Protein AF-A0A8X6RIF6-F1 (afdb_monomer)

Foldseek 3Di:
DVVVVVVVCVVVPDPDDVVNVVVVVVVVPFQWWWKWWWAALAAIDIDTAADPVRGHDDDALVSVLCCVVVPVLVVCVVVVQLQFAEEEAADPSCQPPVNQVSCCVRNPQSYDYCVGNNDDDHPCLCLFLCNVPVVVQLVVFLCPVPDQDPVSSVVSSVVSRVPDHSVNRNVSLVVSVVVDPDPDSGHGYIYIDMDTDDPDDDDDDD

Radius of gyration: 19.97 Å; Cα contacts (8 Å, |Δi|>4): 265; chains: 1; bounding box: 40×52×61 Å

Mean predicted aligned error: 11.21 Å

InterPro domains:
  IPR036397 Ribonuclease H superfamily [G3DSA:3.30.420.10] (13-183)

Structure (mmCIF, N/CA/C/O backbone):
data_AF-A0A8X6RIF6-F1
#
_entry.id   AF-A0A8X6RIF6-F1
#
loop_
_atom_site.group_PDB
_atom_site.id
_atom_site.type_symbol
_atom_site.label_atom_id
_atom_site.label_alt_id
_atom_site.label_comp_id
_atom_site.label_asym_id
_atom_site.label_entity_id
_atom_site.label_seq_id
_atom_site.pdbx_PDB_ins_code
_atom_site.Cartn_x
_atom_site.Cartn_y
_atom_site.Cartn_z
_atom_site.occupancy
_atom_site.B_iso_or_equiv
_atom_site.auth_seq_id
_atom_site.auth_comp_id
_atom_site.auth_asym_id
_atom_site.auth_atom_id
_atom_site.pdbx_PDB_model_num
ATOM 1 N N . MET A 1 1 ? -8.003 26.316 15.347 1.00 51.31 1 MET A N 1
ATOM 2 C CA . MET A 1 1 ? -9.235 26.471 16.153 1.00 51.31 1 MET A CA 1
ATOM 3 C C . MET A 1 1 ? -9.006 26.022 17.596 1.00 51.31 1 MET A C 1
ATOM 5 O O . MET A 1 1 ? -9.325 26.801 18.472 1.00 51.31 1 MET A O 1
ATOM 9 N N . ILE A 1 2 ? -8.377 24.866 17.863 1.00 46.41 2 ILE A N 1
ATOM 10 C CA . ILE A 1 2 ? -8.028 24.421 19.234 1.00 46.41 2 ILE A CA 1
ATOM 11 C C . ILE A 1 2 ? -6.851 25.212 19.835 1.00 46.41 2 ILE A C 1
ATOM 13 O O . ILE A 1 2 ? -6.967 25.669 20.964 1.00 46.41 2 ILE A O 1
ATOM 17 N N . GLU A 1 3 ? -5.789 25.504 19.070 1.00 50.09 3 GLU A N 1
ATOM 18 C CA . GLU A 1 3 ? -4.695 26.377 19.557 1.00 50.09 3 GLU A CA 1
ATOM 19 C C . GLU A 1 3 ? -5.198 27.762 20.000 1.00 50.09 3 GLU A C 1
ATOM 21 O O . GLU A 1 3 ? -4.767 28.290 21.017 1.00 50.09 3 GLU A O 1
ATOM 26 N N . GLN A 1 4 ? -6.205 28.303 19.305 1.00 57.69 4 GLN A N 1
ATOM 27 C CA . GLN A 1 4 ? -6.847 29.570 19.671 1.00 57.69 4 GLN A CA 1
ATOM 28 C C . GLN A 1 4 ? -7.670 29.470 20.964 1.00 57.69 4 GLN A C 1
ATOM 30 O O . GLN A 1 4 ? -7.781 30.459 21.676 1.00 57.69 4 GLN A O 1
ATOM 35 N N . VAL A 1 5 ? -8.239 28.301 21.283 1.00 58.91 5 VAL A N 1
ATOM 36 C CA . VAL A 1 5 ? -8.974 28.060 22.538 1.00 58.91 5 VAL A CA 1
ATOM 37 C C . VAL A 1 5 ? -8.003 27.894 23.708 1.00 58.91 5 VAL A C 1
ATOM 39 O O . VAL A 1 5 ? -8.263 28.433 24.778 1.00 58.91 5 VAL A O 1
ATOM 42 N N . VAL A 1 6 ? -6.863 27.229 23.495 1.00 58.31 6 VAL A N 1
ATOM 43 C CA . VAL A 1 6 ? -5.795 27.084 24.501 1.00 58.31 6 VAL A CA 1
ATOM 44 C C . VAL A 1 6 ? -5.146 28.436 24.812 1.00 58.31 6 VAL A C 1
ATOM 46 O O . VAL A 1 6 ? -4.949 28.772 25.980 1.00 58.31 6 VAL A O 1
ATOM 49 N N . ASP A 1 7 ? -4.873 29.251 23.792 1.00 62.44 7 ASP A N 1
ATOM 50 C CA . ASP A 1 7 ? -4.348 30.605 23.986 1.00 62.44 7 ASP A CA 1
ATOM 51 C C . ASP A 1 7 ? -5.367 31.528 24.666 1.00 62.44 7 ASP A C 1
ATOM 53 O O . ASP A 1 7 ? -4.993 32.322 25.531 1.00 62.44 7 ASP A O 1
ATOM 57 N N . LEU A 1 8 ? -6.661 31.385 24.353 1.00 60.72 8 LEU A N 1
ATOM 58 C CA . LEU A 1 8 ? -7.725 32.125 25.031 1.00 60.72 8 LEU A CA 1
ATOM 59 C C . LEU A 1 8 ? -7.873 31.688 26.497 1.00 60.72 8 LEU A C 1
ATOM 61 O O . LEU A 1 8 ? -7.997 32.551 27.359 1.00 60.72 8 LEU A O 1
ATOM 65 N N . ALA A 1 9 ? -7.797 30.384 26.794 1.00 58.47 9 ALA A N 1
ATOM 66 C CA . ALA A 1 9 ? -7.851 29.827 28.150 1.00 58.47 9 ALA A CA 1
ATOM 67 C C . ALA A 1 9 ? -6.685 30.320 29.028 1.00 58.47 9 ALA A C 1
ATOM 69 O O . ALA A 1 9 ? -6.896 30.711 30.177 1.00 58.47 9 ALA A O 1
ATOM 70 N N . ARG A 1 10 ? -5.473 30.408 28.455 1.00 60.72 10 ARG A N 1
ATOM 71 C CA . ARG A 1 10 ? -4.303 31.026 29.105 1.00 60.72 10 ARG A CA 1
ATOM 72 C C . ARG A 1 10 ? -4.481 32.530 29.330 1.00 60.72 10 ARG A C 1
ATOM 74 O O . ARG A 1 10 ? -4.018 33.044 30.342 1.00 60.72 10 ARG A O 1
ATOM 81 N N . GLN A 1 11 ? -5.156 33.237 28.419 1.00 61.44 11 GLN A N 1
ATOM 82 C CA . GLN A 1 11 ? -5.432 34.676 28.550 1.00 61.44 11 GLN A CA 1
ATOM 83 C C . GLN A 1 11 ? -6.500 35.009 29.605 1.00 61.44 11 GLN A C 1
ATOM 85 O O . GLN A 1 11 ? -6.482 36.116 30.141 1.00 61.44 11 GLN A O 1
ATOM 90 N N . ILE A 1 12 ? -7.407 34.079 29.924 1.00 61.72 12 ILE A N 1
ATOM 91 C CA . ILE A 1 12 ? -8.505 34.281 30.893 1.00 61.72 12 ILE A CA 1
ATOM 92 C C . ILE A 1 12 ? -8.254 33.660 32.279 1.00 61.72 12 ILE A C 1
ATOM 94 O O . ILE A 1 12 ? -9.146 33.708 33.122 1.00 61.72 12 ILE A O 1
ATOM 98 N N . ASN A 1 13 ? -7.048 33.135 32.541 1.00 53.50 13 ASN A N 1
ATOM 99 C CA . ASN A 1 13 ? -6.606 32.580 33.833 1.00 53.50 13 ASN A CA 1
ATOM 100 C C . ASN A 1 13 ? -7.598 31.579 34.460 1.00 53.50 13 ASN A C 1
ATOM 102 O O . ASN A 1 13 ? -7.769 31.538 35.679 1.00 53.50 13 ASN A O 1
ATOM 106 N N . LEU A 1 14 ? -8.275 30.797 33.616 1.00 55.75 14 LEU A N 1
ATOM 107 C CA . LEU A 1 14 ? -9.021 29.631 34.067 1.00 55.75 14 LEU A CA 1
ATOM 108 C C . LEU A 1 14 ? -8.000 28.532 34.365 1.00 55.75 14 LEU A C 1
ATOM 110 O O . LEU A 1 14 ? -7.210 28.177 33.489 1.00 55.75 14 LEU A O 1
ATOM 114 N N . GLU A 1 15 ? -8.008 28.009 35.590 1.00 53.91 15 GLU A N 1
ATOM 115 C CA . GLU A 1 15 ? -7.344 26.745 35.918 1.00 53.91 15 GLU A CA 1
ATOM 116 C C . GLU A 1 15 ? -8.092 25.632 35.178 1.00 53.91 15 GLU A C 1
ATOM 118 O O . GLU A 1 15 ? -9.035 25.041 35.696 1.00 53.91 15 GLU A O 1
ATOM 123 N N . VAL A 1 16 ? -7.742 25.418 33.911 1.00 55.41 16 VAL A N 1
ATOM 124 C CA . VAL A 1 16 ? -8.102 24.186 33.214 1.00 55.41 16 VAL A CA 1
ATOM 125 C C . VAL A 1 16 ? -7.099 23.148 33.690 1.00 55.41 16 VAL A C 1
ATOM 127 O O . VAL A 1 16 ? -5.892 23.395 33.603 1.00 55.41 16 VAL A O 1
ATOM 130 N N . ASP A 1 17 ? -7.592 22.045 34.248 1.00 59.78 17 ASP A N 1
ATOM 131 C CA . ASP A 1 17 ? -6.734 20.971 34.733 1.00 59.78 17 ASP A CA 1
ATOM 132 C C . ASP A 1 17 ? -5.802 20.518 33.598 1.00 59.78 17 ASP A C 1
ATOM 134 O O . ASP A 1 17 ? -6.208 20.436 32.435 1.00 59.78 17 ASP A O 1
ATOM 138 N N . ASN A 1 18 ? -4.529 20.274 33.912 1.00 56.66 18 ASN A N 1
ATOM 139 C CA . ASN A 1 18 ? -3.577 19.800 32.909 1.00 56.66 18 ASN A CA 1
ATOM 140 C C . ASN A 1 18 ? -4.014 18.444 32.348 1.00 56.66 18 ASN A C 1
ATOM 142 O O . ASN A 1 18 ? -3.748 18.185 31.178 1.00 56.66 18 ASN A O 1
ATOM 146 N N . ASP A 1 19 ? -4.719 17.635 33.143 1.00 55.25 19 ASP A N 1
ATOM 147 C CA . ASP A 1 19 ? -5.292 16.367 32.693 1.00 55.25 19 ASP A CA 1
ATOM 148 C C . ASP A 1 19 ? -6.448 16.592 31.699 1.00 55.25 19 ASP A C 1
ATOM 150 O O . ASP A 1 19 ? -6.476 15.943 30.657 1.00 55.25 19 ASP A O 1
ATOM 154 N N . ASP A 1 20 ? -7.319 17.586 31.922 1.00 55.81 20 ASP A N 1
ATOM 155 C CA . ASP A 1 20 ? -8.387 17.968 30.978 1.00 55.81 20 ASP A CA 1
ATOM 156 C C . ASP A 1 20 ? -7.813 18.572 29.681 1.00 55.81 20 ASP A C 1
ATOM 158 O O . ASP A 1 20 ? -8.322 18.348 28.580 1.00 55.81 20 ASP A O 1
ATOM 162 N N . LEU A 1 21 ? -6.730 19.353 29.785 1.00 54.47 21 LEU A N 1
ATOM 163 C CA . LEU A 1 21 ? -6.007 19.883 28.626 1.00 54.47 21 LEU A CA 1
ATOM 164 C C . LEU A 1 21 ? -5.302 18.772 27.847 1.00 54.47 21 LEU A C 1
ATOM 166 O O . LEU A 1 21 ? -5.284 18.824 26.617 1.00 54.47 21 LEU A O 1
ATOM 170 N N . GLN A 1 22 ? -4.737 17.785 28.541 1.00 52.66 22 GLN A N 1
ATOM 171 C CA . GLN A 1 22 ? -4.118 16.614 27.935 1.00 52.66 22 GLN A CA 1
ATOM 172 C C . GLN A 1 22 ? -5.178 15.749 27.244 1.00 52.66 22 GLN A C 1
ATOM 174 O O . GLN A 1 22 ? -4.982 15.382 26.093 1.00 52.66 22 GLN A O 1
ATOM 179 N N . GLU A 1 23 ? -6.341 15.537 27.862 1.00 50.41 23 GLU A N 1
ATOM 180 C CA . GLU A 1 23 ? -7.475 14.823 27.267 1.00 50.41 23 GLU A CA 1
ATOM 181 C C . GLU A 1 23 ? -8.039 15.570 26.042 1.00 50.41 23 GLU A C 1
ATOM 183 O O . GLU A 1 23 ? -8.337 14.960 25.014 1.00 50.41 23 GLU A O 1
ATOM 188 N N . LEU A 1 24 ? -8.101 16.907 26.076 1.00 49.00 24 LEU A N 1
ATOM 189 C CA . LEU A 1 24 ? -8.483 17.734 24.925 1.00 49.00 24 LEU A CA 1
ATOM 190 C C . LEU A 1 24 ? -7.435 17.712 23.799 1.00 49.00 24 LEU A C 1
ATOM 192 O O . LEU A 1 24 ? -7.812 17.670 22.625 1.00 49.00 24 LEU A O 1
ATOM 196 N N . LEU A 1 25 ? -6.140 17.721 24.122 1.00 46.62 25 LEU A N 1
ATOM 197 C CA . LEU A 1 25 ? -5.045 17.610 23.151 1.00 46.62 25 LEU A CA 1
ATOM 198 C C . LEU A 1 25 ? -4.981 16.208 22.529 1.00 46.62 25 LEU A C 1
ATOM 200 O O . LEU A 1 25 ? -4.855 16.105 21.304 1.00 46.62 25 LEU A O 1
ATOM 204 N N . ASP A 1 26 ? -5.173 15.163 23.331 1.00 46.28 26 ASP A N 1
ATOM 205 C CA . ASP A 1 26 ? -5.231 13.765 22.901 1.00 46.28 26 ASP A CA 1
ATOM 206 C C . ASP A 1 26 ? -6.499 13.501 22.073 1.00 46.28 26 ASP A C 1
ATOM 208 O O . ASP A 1 26 ? -6.422 12.852 21.029 1.00 46.28 26 ASP A O 1
ATOM 212 N N . SER A 1 27 ? -7.634 14.127 22.415 1.00 44.75 27 SER A N 1
ATOM 213 C CA . SER A 1 27 ? -8.851 14.131 21.582 1.00 44.75 27 SER A CA 1
ATOM 214 C C . SER A 1 27 ? -8.693 14.909 20.266 1.00 44.75 27 SER A C 1
ATOM 216 O O . SER A 1 27 ? -9.460 14.700 19.320 1.00 44.75 27 SER A O 1
ATOM 218 N N . SER A 1 28 ? -7.696 15.803 20.182 1.00 47.19 28 SER A N 1
ATOM 219 C CA . SER A 1 28 ? -7.340 16.530 18.956 1.00 47.19 28 SER A CA 1
ATOM 220 C C . SER A 1 28 ? -6.374 15.753 18.060 1.00 47.19 28 SER A C 1
ATOM 222 O O . SER A 1 28 ? -6.255 16.072 16.870 1.00 47.19 28 SER A O 1
ATOM 224 N N . SER A 1 29 ? -5.732 14.702 18.587 1.00 52.59 29 SER A N 1
ATOM 225 C CA . SER A 1 29 ? -5.070 13.712 17.751 1.00 52.59 29 SER A CA 1
ATOM 226 C C . SER A 1 29 ? -6.168 12.927 17.028 1.00 52.59 29 SER A C 1
ATOM 228 O O . SER A 1 29 ? -6.819 12.036 17.565 1.00 52.59 29 SER A O 1
ATOM 230 N N . GLN A 1 30 ? -6.482 13.334 15.798 1.00 57.41 30 GLN A N 1
ATOM 231 C CA . GLN A 1 30 ? -7.382 12.549 14.962 1.00 57.41 30 GLN A CA 1
ATOM 232 C C . GLN A 1 30 ? -6.776 11.155 14.822 1.00 57.41 30 GLN A C 1
ATOM 234 O O . GLN A 1 30 ? -5.752 11.005 14.156 1.00 57.41 30 GLN A O 1
ATOM 239 N N . GLU A 1 31 ? -7.388 10.144 15.438 1.00 66.12 31 GLU A N 1
ATOM 240 C CA . GLU A 1 31 ? -6.943 8.769 15.253 1.00 66.12 31 GLU A CA 1
ATOM 241 C C . GLU A 1 31 ? -7.020 8.439 13.751 1.00 66.12 31 GLU A C 1
ATOM 243 O O . GLU A 1 31 ? -8.078 8.535 13.113 1.00 66.12 31 GLU A O 1
ATOM 248 N N . LYS A 1 32 ? -5.871 8.108 13.155 1.00 73.94 32 LYS A N 1
ATOM 249 C CA . LYS A 1 32 ? -5.748 7.809 11.724 1.00 73.94 32 LYS A CA 1
ATOM 250 C C . LYS A 1 32 ? -5.585 6.304 11.555 1.00 73.94 32 LYS A C 1
ATOM 252 O O . LYS A 1 32 ? -4.729 5.706 12.201 1.00 73.94 32 LYS A O 1
ATOM 257 N N . LEU A 1 33 ? -6.359 5.705 10.655 1.00 82.75 33 LEU A N 1
ATOM 258 C CA . LEU A 1 33 ? -6.162 4.326 10.226 1.00 82.75 33 LEU A CA 1
ATOM 259 C C . LEU A 1 33 ? -5.526 4.337 8.841 1.00 82.75 33 LEU A C 1
ATOM 261 O O . LEU A 1 33 ? -6.047 4.934 7.899 1.00 82.75 33 LEU A O 1
ATOM 265 N N . THR A 1 34 ? -4.385 3.671 8.698 1.00 84.44 34 THR A N 1
ATOM 266 C CA . THR A 1 34 ? -3.696 3.630 7.409 1.00 84.44 34 THR A CA 1
ATOM 267 C C . THR A 1 34 ? -3.715 2.230 6.835 1.00 84.44 34 THR A C 1
ATOM 269 O O . THR A 1 34 ? -3.203 1.293 7.448 1.00 84.44 34 THR A O 1
ATOM 272 N N . VAL A 1 35 ? -4.284 2.117 5.634 1.00 86.19 35 VAL A N 1
ATOM 273 C CA . VAL A 1 35 ? -4.312 0.885 4.853 1.00 86.19 35 VAL A CA 1
ATOM 274 C C . VAL A 1 35 ? -3.484 1.063 3.585 1.00 86.19 35 VAL A C 1
ATOM 276 O O . VAL A 1 35 ? -3.468 2.110 2.935 1.00 86.19 35 VAL A O 1
ATOM 279 N N . TRP A 1 36 ? -2.768 0.017 3.225 1.00 88.50 36 TRP A N 1
ATOM 280 C CA . TRP A 1 36 ? -2.068 -0.087 1.960 1.00 88.50 36 TRP A CA 1
ATOM 281 C C . TRP A 1 36 ? -2.653 -1.246 1.179 1.00 88.50 36 TRP A C 1
ATOM 283 O O . TRP A 1 36 ? -2.946 -2.287 1.763 1.00 88.50 36 TRP A O 1
ATOM 293 N N . CYS A 1 37 ? -2.834 -1.053 -0.125 1.00 88.06 37 CYS A N 1
ATOM 294 C CA . CYS A 1 37 ? -3.342 -2.089 -1.008 1.00 88.06 37 CYS A CA 1
ATOM 295 C C . CYS A 1 37 ? -2.484 -2.197 -2.270 1.00 88.06 37 CYS A C 1
ATOM 297 O O . CYS A 1 37 ? -2.113 -1.184 -2.868 1.00 88.06 37 CYS A O 1
ATOM 299 N N . ALA A 1 38 ? -2.265 -3.434 -2.704 1.00 87.50 38 ALA A N 1
ATOM 300 C CA . ALA A 1 38 ? -1.850 -3.791 -4.051 1.00 87.50 38 ALA A CA 1
ATOM 301 C C . ALA A 1 38 ? -3.028 -4.443 -4.768 1.00 87.50 38 ALA A C 1
ATOM 303 O O . ALA A 1 38 ? -3.724 -5.271 -4.184 1.00 87.50 38 ALA A O 1
ATOM 304 N N . LEU A 1 39 ? -3.252 -4.084 -6.026 1.00 86.81 39 LEU A N 1
ATOM 305 C CA . LEU A 1 39 ? -4.358 -4.602 -6.821 1.00 86.81 39 LEU A CA 1
ATOM 306 C C . LEU A 1 39 ? -3.842 -5.082 -8.174 1.00 86.81 39 LEU A C 1
ATOM 308 O O . LEU A 1 39 ? -3.100 -4.373 -8.854 1.00 86.81 39 LEU A O 1
ATOM 312 N N . TRP A 1 40 ? -4.289 -6.268 -8.575 1.00 85.56 40 TRP A N 1
ATOM 313 C CA . TRP A 1 40 ? -4.118 -6.801 -9.925 1.00 85.56 40 TRP A CA 1
ATOM 314 C C . TRP A 1 40 ? -5.447 -7.385 -10.419 1.00 85.56 40 TRP A C 1
ATOM 316 O O . TRP A 1 40 ? -6.443 -7.410 -9.696 1.00 85.56 40 TRP A O 1
ATOM 326 N N . ALA A 1 41 ? -5.487 -7.872 -11.660 1.00 81.94 41 ALA A N 1
ATOM 327 C CA . ALA A 1 41 ? -6.715 -8.407 -12.252 1.00 81.94 41 ALA A CA 1
ATOM 328 C C . ALA A 1 41 ? -7.328 -9.587 -11.464 1.00 81.94 41 ALA A C 1
ATOM 330 O O . ALA A 1 41 ? -8.537 -9.796 -11.526 1.00 81.94 41 ALA A O 1
ATOM 331 N N . GLY A 1 42 ? -6.511 -10.341 -10.722 1.00 84.06 42 GLY A N 1
ATOM 332 C CA . GLY A 1 42 ? -6.943 -11.524 -9.977 1.00 84.06 42 GLY A CA 1
ATOM 333 C C . GLY A 1 42 ? -7.284 -11.281 -8.507 1.00 84.06 42 GLY A C 1
ATOM 334 O O . GLY A 1 42 ? -7.847 -12.179 -7.886 1.00 84.06 42 GLY A O 1
ATOM 335 N N . GLY A 1 43 ? -6.980 -10.109 -7.937 1.00 88.56 43 GLY A N 1
ATOM 336 C CA . GLY A 1 43 ? -7.194 -9.888 -6.508 1.00 88.56 43 GLY A CA 1
ATOM 337 C C . GLY A 1 43 ? -6.628 -8.587 -5.943 1.00 88.56 43 GLY A C 1
ATOM 338 O O . GLY A 1 43 ? -6.134 -7.715 -6.662 1.00 88.56 43 GLY A O 1
ATOM 339 N N . ILE A 1 44 ? -6.744 -8.467 -4.619 1.00 90.06 44 ILE A N 1
ATOM 340 C CA . ILE A 1 44 ? -6.230 -7.354 -3.819 1.00 90.06 44 ILE A CA 1
ATOM 341 C C . ILE A 1 44 ? -5.451 -7.940 -2.637 1.00 90.06 44 ILE A C 1
ATOM 343 O O . ILE A 1 44 ? -5.986 -8.763 -1.901 1.00 90.06 44 ILE A O 1
ATOM 347 N N . ILE A 1 45 ? -4.221 -7.473 -2.429 1.00 89.19 45 ILE A N 1
ATOM 348 C CA . ILE A 1 45 ? -3.435 -7.698 -1.207 1.00 89.19 45 ILE A CA 1
ATOM 349 C C . ILE A 1 45 ? -3.537 -6.425 -0.363 1.00 89.19 45 ILE A C 1
ATOM 351 O O . ILE A 1 45 ? -3.321 -5.332 -0.886 1.00 89.19 45 ILE A O 1
ATOM 355 N N . GLY A 1 46 ? -3.858 -6.543 0.927 1.00 89.44 46 GLY A N 1
ATOM 356 C CA . GLY A 1 46 ? -4.072 -5.397 1.819 1.00 89.44 46 GLY A CA 1
ATOM 357 C C . GLY A 1 46 ? -3.320 -5.504 3.147 1.00 89.44 46 GLY A C 1
ATOM 358 O O . GLY A 1 46 ? -3.280 -6.574 3.748 1.00 89.44 46 GLY A O 1
ATOM 359 N N . HIS A 1 47 ? -2.767 -4.389 3.630 1.00 89.12 47 HIS A N 1
ATOM 360 C CA . HIS A 1 47 ? -2.033 -4.294 4.895 1.00 89.12 47 HIS A CA 1
ATOM 361 C C . HIS A 1 47 ? -2.495 -3.097 5.731 1.00 89.12 47 HIS A C 1
ATOM 363 O O . HIS A 1 47 ? -2.616 -1.989 5.210 1.00 89.12 47 HIS A O 1
ATOM 369 N N . PHE A 1 48 ? -2.682 -3.298 7.037 1.00 89.06 48 PHE A N 1
ATOM 370 C CA . PHE A 1 48 ? -2.950 -2.225 7.998 1.00 89.06 48 PHE A CA 1
ATOM 371 C C . PHE A 1 48 ? -1.700 -1.961 8.827 1.00 89.06 48 PHE A C 1
ATOM 373 O O . PHE A 1 48 ? -1.121 -2.888 9.390 1.00 89.06 48 PHE A O 1
ATOM 380 N N . PHE A 1 49 ? -1.295 -0.698 8.924 1.00 86.62 49 PHE A N 1
ATOM 381 C CA . PHE A 1 49 ? -0.107 -0.334 9.688 1.00 86.62 49 PHE A CA 1
ATOM 382 C C . PHE A 1 49 ? -0.432 -0.252 11.174 1.00 86.62 49 PHE A C 1
ATOM 384 O O . PHE A 1 49 ? -1.014 0.731 11.639 1.00 86.62 49 PHE A O 1
ATOM 391 N N . LYS A 1 50 ? -0.002 -1.278 11.912 1.00 89.38 50 LYS A N 1
ATOM 392 C CA . LYS A 1 50 ? -0.166 -1.394 13.362 1.00 89.38 50 LYS A CA 1
ATOM 393 C C . LYS A 1 50 ? 1.171 -1.651 14.063 1.00 89.38 50 LYS A C 1
ATOM 395 O O . LYS A 1 50 ? 2.122 -2.119 13.436 1.00 89.38 50 LYS A O 1
ATOM 400 N N . ASN A 1 51 ? 1.269 -1.290 15.339 1.00 87.50 51 ASN A N 1
ATOM 401 C CA . ASN A 1 51 ? 2.357 -1.731 16.215 1.00 87.50 51 ASN A CA 1
ATOM 402 C C . ASN A 1 51 ? 2.055 -3.126 16.804 1.00 87.50 51 ASN A C 1
ATOM 404 O O . ASN A 1 51 ? 0.998 -3.700 16.541 1.00 87.50 51 ASN A O 1
ATOM 408 N N . ASP A 1 52 ? 2.966 -3.645 17.628 1.00 86.19 52 ASP A N 1
ATOM 409 C CA . ASP A 1 52 ? 2.842 -4.975 18.248 1.00 86.19 52 ASP A CA 1
ATOM 410 C C . ASP A 1 52 ? 1.654 -5.092 19.224 1.00 86.19 52 ASP A C 1
ATOM 412 O O . ASP A 1 52 ? 1.191 -6.191 19.516 1.00 86.19 52 ASP A O 1
ATOM 416 N N . GLU A 1 53 ? 1.129 -3.962 19.698 1.00 87.56 53 GLU A N 1
ATOM 417 C CA . GLU A 1 53 ? -0.050 -3.879 20.569 1.00 87.56 53 GLU A CA 1
ATOM 418 C C . GLU A 1 53 ? -1.361 -3.743 19.773 1.00 87.56 53 GLU A C 1
ATOM 420 O O . GLU A 1 53 ? -2.440 -3.708 20.355 1.00 87.56 53 GLU A O 1
ATOM 425 N N . GLY A 1 54 ? -1.290 -3.657 18.439 1.00 85.62 54 GLY A N 1
ATOM 426 C CA . GLY A 1 54 ? -2.449 -3.477 17.563 1.00 85.62 54 GLY A CA 1
ATOM 427 C C . GLY A 1 54 ? -2.882 -2.020 17.348 1.00 85.62 54 GLY A C 1
ATOM 428 O O . GLY A 1 54 ? -3.867 -1.781 16.647 1.00 85.62 54 GLY A O 1
ATOM 429 N N . HIS A 1 55 ? -2.149 -1.041 17.880 1.00 84.31 55 HIS A N 1
ATOM 430 C CA . HIS A 1 55 ? -2.426 0.383 17.692 1.00 84.31 55 HIS A CA 1
ATOM 431 C C . HIS A 1 55 ? -1.993 0.868 16.304 1.00 84.31 55 HIS A C 1
ATOM 433 O O . HIS A 1 55 ? -0.925 0.499 15.811 1.00 84.31 55 HIS A O 1
ATOM 439 N N . ASN A 1 56 ? -2.799 1.734 15.682 1.00 85.06 56 ASN A N 1
ATOM 440 C CA . ASN A 1 56 ? -2.483 2.331 14.383 1.00 85.06 56 ASN A CA 1
ATOM 441 C C . ASN A 1 56 ? -1.230 3.210 14.456 1.00 85.06 56 ASN A C 1
ATOM 443 O O . ASN A 1 56 ? -1.028 3.948 15.419 1.00 85.06 56 ASN A O 1
ATOM 447 N N . VAL A 1 57 ? -0.401 3.164 13.411 1.00 84.75 57 VAL A N 1
ATOM 448 C CA . VAL A 1 57 ? 0.853 3.926 13.357 1.00 84.75 57 VAL A CA 1
ATOM 449 C C . VAL A 1 57 ? 0.993 4.738 12.077 1.00 84.75 57 VAL A C 1
ATOM 451 O O . VAL A 1 57 ? 0.536 4.350 11.001 1.00 84.75 57 VAL A O 1
ATOM 454 N N . THR A 1 58 ? 1.703 5.859 12.185 1.00 81.75 58 THR A N 1
ATOM 455 C CA . THR A 1 58 ? 2.116 6.658 11.029 1.00 81.75 58 THR A CA 1
ATOM 456 C C . THR A 1 58 ? 3.149 5.904 10.199 1.00 81.75 58 THR A C 1
ATOM 458 O O . THR A 1 58 ? 4.114 5.347 10.731 1.00 81.75 58 THR A O 1
ATOM 461 N N . ILE A 1 59 ? 2.977 5.928 8.878 1.00 83.50 59 ILE A N 1
ATOM 462 C CA . ILE A 1 59 ? 3.928 5.340 7.937 1.00 83.50 59 ILE A CA 1
ATOM 463 C C . ILE A 1 59 ? 5.140 6.255 7.794 1.00 83.50 59 ILE A C 1
ATOM 465 O O . ILE A 1 59 ? 5.020 7.449 7.534 1.00 83.50 59 ILE A O 1
ATOM 469 N N . ASN A 1 60 ? 6.322 5.663 7.900 1.00 87.56 60 ASN A N 1
ATOM 470 C CA . ASN A 1 60 ? 7.575 6.269 7.480 1.00 87.56 60 ASN A CA 1
ATOM 471 C C . ASN A 1 60 ? 8.289 5.323 6.500 1.00 87.56 60 ASN A C 1
ATOM 473 O O . ASN A 1 60 ? 7.802 4.227 6.211 1.00 87.56 60 ASN A O 1
ATOM 477 N N . GLY A 1 61 ? 9.448 5.739 5.987 1.00 89.12 61 GLY A N 1
ATOM 478 C CA . GLY A 1 61 ? 10.216 4.918 5.049 1.00 89.12 61 GLY A CA 1
ATOM 479 C C . GLY A 1 61 ? 10.574 3.535 5.605 1.00 89.12 61 GLY A C 1
ATOM 480 O O . GLY A 1 61 ? 10.506 2.558 4.869 1.00 89.12 61 GLY A O 1
ATOM 481 N N . ASP A 1 62 ? 10.922 3.432 6.888 1.00 93.56 62 ASP A N 1
ATOM 482 C CA . ASP A 1 62 ? 11.346 2.168 7.502 1.00 93.56 62 ASP A CA 1
ATOM 483 C C . ASP A 1 62 ? 10.180 1.188 7.635 1.00 93.56 62 ASP A C 1
ATOM 485 O O . ASP A 1 62 ? 10.297 0.034 7.230 1.00 93.56 62 ASP A O 1
ATOM 489 N N . ARG A 1 63 ? 9.025 1.661 8.119 1.00 92.38 63 ARG A N 1
ATOM 490 C CA . ARG A 1 63 ? 7.794 0.863 8.209 1.00 92.38 63 ARG A CA 1
ATOM 491 C C . ARG A 1 63 ? 7.293 0.447 6.831 1.00 92.38 63 ARG A C 1
ATOM 493 O O . ARG A 1 63 ? 6.859 -0.689 6.671 1.00 92.38 63 ARG A O 1
ATOM 500 N N . TYR A 1 64 ? 7.382 1.334 5.839 1.00 91.62 64 TYR A N 1
ATOM 501 C CA . TYR A 1 64 ? 7.022 1.000 4.463 1.00 91.62 64 TYR A CA 1
ATOM 502 C C . TYR A 1 64 ? 7.908 -0.121 3.915 1.00 91.62 64 TYR A C 1
ATOM 504 O O . TYR A 1 64 ? 7.395 -1.131 3.443 1.00 91.62 64 TYR A O 1
ATOM 512 N N . ARG A 1 65 ? 9.236 0.002 4.045 1.00 94.31 65 ARG A N 1
ATOM 513 C CA . ARG A 1 65 ? 10.169 -1.044 3.601 1.00 94.31 65 ARG A CA 1
ATOM 514 C C . ARG A 1 65 ? 9.979 -2.354 4.366 1.00 94.31 65 ARG A C 1
ATOM 516 O O . ARG A 1 65 ? 9.999 -3.407 3.744 1.00 94.31 65 ARG A O 1
ATOM 523 N N . ALA A 1 66 ? 9.723 -2.301 5.674 1.00 95.31 66 ALA A N 1
ATOM 524 C CA . ALA A 1 66 ? 9.406 -3.489 6.464 1.00 95.31 66 ALA A CA 1
ATOM 525 C C . ALA A 1 66 ? 8.128 -4.186 5.969 1.00 95.31 66 ALA A C 1
ATOM 527 O O . ALA A 1 66 ? 8.120 -5.405 5.835 1.00 95.31 66 ALA A O 1
ATOM 528 N N . MET A 1 67 ? 7.075 -3.429 5.645 1.00 93.94 67 MET A N 1
ATOM 529 C CA . MET A 1 67 ? 5.854 -3.976 5.044 1.00 93.94 67 MET A CA 1
ATOM 530 C C . MET A 1 67 ? 6.137 -4.604 3.670 1.00 93.94 67 MET A C 1
ATOM 532 O O . MET A 1 67 ? 5.699 -5.724 3.414 1.00 93.94 67 MET A O 1
ATOM 536 N N . ILE A 1 68 ? 6.929 -3.947 2.814 1.00 92.81 68 ILE A N 1
ATOM 537 C CA . ILE A 1 68 ? 7.316 -4.508 1.511 1.00 92.81 68 ILE A CA 1
ATOM 538 C C . ILE A 1 68 ? 8.040 -5.851 1.686 1.00 92.81 68 ILE A C 1
ATOM 540 O O . ILE A 1 68 ? 7.629 -6.849 1.098 1.00 92.81 68 ILE A O 1
ATOM 544 N N . THR A 1 69 ? 9.074 -5.895 2.528 1.00 95.38 69 THR A N 1
ATOM 545 C CA . THR A 1 69 ? 9.911 -7.086 2.725 1.00 95.38 69 THR A CA 1
ATOM 546 C C . THR A 1 69 ? 9.180 -8.222 3.432 1.00 95.38 69 THR A C 1
ATOM 548 O O . THR A 1 69 ? 9.271 -9.370 3.004 1.00 95.38 69 THR A O 1
ATOM 551 N N . ASN A 1 70 ? 8.468 -7.918 4.516 1.00 95.81 70 ASN A N 1
ATOM 552 C CA . ASN A 1 70 ? 7.954 -8.942 5.427 1.00 95.81 70 ASN A CA 1
ATOM 553 C C . ASN A 1 70 ? 6.528 -9.384 5.095 1.00 95.81 70 ASN A C 1
ATOM 555 O O . ASN A 1 70 ? 6.098 -10.427 5.577 1.00 95.81 70 ASN A O 1
ATOM 559 N N . PHE A 1 71 ? 5.790 -8.591 4.317 1.00 94.31 71 PHE A N 1
ATOM 560 C CA . PHE A 1 71 ? 4.400 -8.873 3.976 1.00 94.31 71 PHE A CA 1
ATOM 561 C C . PHE A 1 71 ? 4.195 -8.955 2.463 1.00 94.31 71 PHE A C 1
ATOM 563 O O . PHE A 1 71 ? 3.827 -10.009 1.957 1.00 94.31 71 PHE A O 1
ATOM 570 N N . PHE A 1 72 ? 4.474 -7.885 1.716 1.00 91.75 72 PHE A N 1
ATOM 571 C CA . PHE A 1 72 ? 4.070 -7.839 0.310 1.00 91.75 72 PHE A CA 1
ATOM 572 C C . PHE A 1 72 ? 4.841 -8.812 -0.593 1.00 91.75 72 PHE A C 1
ATOM 574 O O . PHE A 1 72 ? 4.232 -9.501 -1.406 1.00 91.75 72 PHE A O 1
ATOM 581 N N . ILE A 1 73 ? 6.167 -8.900 -0.460 1.00 91.75 73 ILE A N 1
ATOM 582 C CA . ILE A 1 73 ? 6.979 -9.821 -1.271 1.00 91.75 73 ILE A CA 1
ATOM 583 C C . ILE A 1 73 ? 6.582 -11.294 -1.036 1.00 91.75 73 ILE A C 1
ATOM 585 O O . ILE A 1 73 ? 6.419 -12.024 -2.015 1.00 91.75 73 ILE A O 1
ATOM 589 N N . PRO A 1 74 ? 6.373 -11.761 0.212 1.00 94.75 74 PRO A N 1
ATOM 590 C CA . PRO A 1 74 ? 5.766 -13.069 0.459 1.00 94.75 74 PRO A CA 1
ATOM 591 C C . PRO A 1 74 ? 4.406 -13.260 -0.227 1.00 94.75 74 PRO A C 1
ATOM 593 O O . PRO A 1 74 ? 4.190 -14.293 -0.857 1.00 94.75 74 PRO A O 1
ATOM 596 N N . GLU A 1 75 ? 3.523 -12.261 -0.183 1.00 92.44 75 GLU A N 1
ATOM 597 C CA . GLU A 1 75 ? 2.202 -12.339 -0.822 1.00 92.44 75 GLU A CA 1
ATOM 598 C C . GLU A 1 75 ? 2.280 -12.424 -2.354 1.00 92.44 75 GLU A C 1
ATOM 600 O O . GLU A 1 75 ? 1.508 -13.166 -2.963 1.00 92.44 75 GLU A O 1
ATOM 605 N N . LEU A 1 76 ? 3.253 -11.759 -2.991 1.00 88.19 76 LEU A N 1
ATOM 606 C CA . LEU A 1 76 ? 3.504 -11.939 -4.428 1.00 88.19 76 LEU A CA 1
ATOM 607 C C . LEU A 1 76 ? 3.777 -13.406 -4.778 1.00 88.19 76 LEU A C 1
ATOM 609 O O . LEU A 1 76 ? 3.356 -13.870 -5.837 1.00 88.19 76 LEU A O 1
ATOM 613 N N . ASN A 1 77 ? 4.459 -14.131 -3.884 1.00 89.44 77 ASN A N 1
ATOM 614 C CA . ASN A 1 77 ? 4.720 -15.555 -4.059 1.00 89.44 77 ASN A CA 1
ATOM 615 C C . ASN A 1 77 ? 3.490 -16.422 -3.824 1.00 89.44 77 ASN A C 1
ATOM 617 O O . ASN A 1 77 ? 3.237 -17.338 -4.602 1.00 89.44 77 ASN A O 1
ATOM 621 N N . ASN A 1 78 ? 2.705 -16.109 -2.796 1.00 92.94 78 ASN A N 1
ATOM 622 C CA . ASN A 1 78 ? 1.477 -16.839 -2.482 1.00 92.94 78 ASN A CA 1
ATOM 623 C C . ASN A 1 78 ? 0.441 -16.757 -3.613 1.00 92.94 78 ASN A C 1
ATOM 625 O O . ASN A 1 78 ? -0.356 -17.678 -3.791 1.00 92.94 78 ASN A O 1
ATOM 629 N N . HIS A 1 79 ? 0.465 -15.665 -4.378 1.00 88.25 79 HIS A N 1
ATOM 630 C CA . HIS A 1 79 ? -0.464 -15.413 -5.473 1.00 88.25 79 HIS A CA 1
ATOM 631 C C . HIS A 1 79 ? 0.099 -15.692 -6.877 1.00 88.25 79 HIS A C 1
ATOM 633 O O . HIS A 1 79 ? -0.661 -15.560 -7.833 1.00 88.25 79 HIS A O 1
ATOM 639 N N . ASP A 1 80 ? 1.371 -16.095 -7.007 1.00 87.88 80 ASP A N 1
ATOM 640 C CA . ASP A 1 80 ? 2.050 -16.361 -8.293 1.00 87.88 80 ASP A CA 1
ATOM 641 C C . ASP A 1 80 ? 2.020 -15.154 -9.258 1.00 87.88 80 ASP A C 1
ATOM 643 O O . ASP A 1 80 ? 1.623 -15.240 -10.420 1.00 87.88 80 ASP A O 1
ATOM 647 N N . VAL A 1 81 ? 2.376 -13.973 -8.735 1.00 84.88 81 VAL A N 1
ATOM 648 C CA . VAL A 1 81 ? 2.281 -12.675 -9.438 1.00 84.88 81 VAL A CA 1
ATOM 649 C C . VAL A 1 81 ? 3.588 -11.870 -9.433 1.00 84.88 81 VAL A C 1
ATOM 651 O O . VAL A 1 81 ? 3.588 -10.655 -9.628 1.00 84.88 81 VAL A O 1
ATOM 654 N N . GLN A 1 82 ? 4.729 -12.527 -9.230 1.00 84.50 82 GLN A N 1
ATOM 655 C CA . GLN A 1 82 ? 6.055 -11.890 -9.158 1.00 84.50 82 GLN A CA 1
ATOM 656 C C . GLN A 1 82 ? 6.509 -11.292 -10.500 1.00 84.50 82 GLN A C 1
ATOM 658 O O . GLN A 1 82 ? 7.351 -10.391 -10.536 1.00 84.50 82 GLN A O 1
ATOM 663 N N . GLU A 1 83 ? 5.952 -11.790 -11.606 1.00 82.94 83 GLU A N 1
ATOM 664 C CA . GLU A 1 83 ? 6.243 -11.309 -12.960 1.00 82.94 83 GLU A CA 1
ATOM 665 C C . GLU A 1 83 ? 5.404 -10.090 -13.366 1.00 82.94 83 GLU A C 1
ATOM 667 O O . GLU A 1 83 ? 5.634 -9.513 -14.429 1.00 82.94 83 GLU A O 1
ATOM 672 N N . LEU A 1 84 ? 4.454 -9.661 -12.529 1.00 83.50 84 LEU A N 1
ATOM 673 C CA . LEU A 1 84 ? 3.677 -8.453 -12.790 1.00 83.50 84 LEU A CA 1
ATOM 674 C C . LEU A 1 84 ? 4.519 -7.190 -12.566 1.00 83.50 84 LEU A C 1
ATOM 676 O O . LEU A 1 84 ? 5.390 -7.128 -11.696 1.00 83.50 84 LEU A O 1
ATOM 680 N N . TRP A 1 85 ? 4.214 -6.146 -13.335 1.00 85.31 85 TRP A N 1
ATOM 681 C CA . TRP A 1 85 ? 4.814 -4.827 -13.154 1.00 85.31 85 TRP A CA 1
ATOM 682 C C . TRP A 1 85 ? 4.326 -4.182 -11.867 1.00 85.31 85 TRP A C 1
ATOM 684 O O . TRP A 1 85 ? 3.130 -4.118 -11.634 1.00 85.31 85 TRP A O 1
ATOM 694 N N . PHE A 1 86 ? 5.226 -3.642 -11.059 1.00 87.00 86 PHE A N 1
ATOM 695 C CA . PHE A 1 86 ? 4.881 -2.901 -9.856 1.00 87.00 86 PHE A CA 1
ATOM 696 C C . PHE A 1 86 ? 4.837 -1.409 -10.154 1.00 87.00 86 PHE A C 1
ATOM 698 O O . PHE A 1 86 ? 5.818 -0.834 -10.626 1.00 87.00 86 PHE A O 1
ATOM 705 N N . GLN A 1 87 ? 3.732 -0.757 -9.815 1.00 85.94 87 GLN A N 1
ATOM 706 C CA . GLN A 1 87 ? 3.610 0.695 -9.882 1.00 85.94 87 GLN A CA 1
ATOM 707 C C . GLN A 1 87 ? 3.395 1.282 -8.490 1.00 85.94 87 GLN A C 1
ATOM 709 O O . GLN A 1 87 ? 2.504 0.815 -7.799 1.00 85.94 87 GLN A O 1
ATOM 714 N N . GLN A 1 88 ? 4.111 2.348 -8.119 1.00 84.19 88 GLN A N 1
ATOM 715 C CA . GLN A 1 88 ? 3.808 3.157 -6.927 1.00 84.19 88 GLN A CA 1
ATOM 716 C C . GLN A 1 88 ? 3.775 4.660 -7.236 1.00 84.19 88 GLN A C 1
ATOM 718 O O . GLN A 1 88 ? 4.323 5.124 -8.239 1.00 84.19 88 GLN A O 1
ATOM 723 N N . ASP A 1 89 ? 3.117 5.430 -6.369 1.00 81.81 89 ASP A N 1
ATOM 724 C CA . ASP A 1 89 ? 3.028 6.884 -6.497 1.00 81.81 89 ASP A CA 1
ATOM 725 C C . ASP A 1 89 ? 4.311 7.618 -6.044 1.00 81.81 89 ASP A C 1
ATOM 727 O O . ASP A 1 89 ? 5.353 7.030 -5.748 1.00 81.81 89 ASP A O 1
ATOM 731 N N . GLY A 1 90 ? 4.250 8.950 -6.067 1.00 81.31 90 GLY A N 1
ATOM 732 C CA . GLY A 1 90 ? 5.388 9.827 -5.811 1.00 81.31 90 GLY A CA 1
ATOM 733 C C . GLY A 1 90 ? 5.654 10.159 -4.341 1.00 81.31 90 GLY A C 1
ATOM 734 O O . GLY A 1 90 ? 6.411 11.106 -4.116 1.00 81.31 90 GLY A O 1
ATOM 735 N N . GLU A 1 91 ? 5.028 9.471 -3.380 1.00 82.44 91 GLU A N 1
ATOM 736 C CA . GLU A 1 91 ? 5.147 9.806 -1.957 1.00 82.44 91 GLU A CA 1
ATOM 737 C C . GLU A 1 91 ? 6.589 9.666 -1.439 1.00 82.44 91 GLU A C 1
ATOM 739 O O . GLU A 1 91 ? 7.410 8.904 -1.967 1.00 82.44 91 GLU A O 1
ATOM 744 N N . THR A 1 92 ? 6.940 10.427 -0.400 1.00 87.88 92 THR A N 1
ATOM 745 C CA . THR A 1 92 ? 8.339 10.528 0.053 1.00 87.88 92 THR A CA 1
ATOM 746 C C . THR A 1 92 ? 8.884 9.183 0.545 1.00 87.88 92 THR A C 1
ATOM 748 O O . THR A 1 92 ? 10.016 8.820 0.226 1.00 87.88 92 THR A O 1
ATOM 751 N N . CYS A 1 93 ? 8.083 8.402 1.278 1.00 87.81 93 CYS A N 1
ATOM 752 C CA . CYS A 1 93 ? 8.478 7.069 1.749 1.00 87.81 93 CYS A CA 1
ATOM 753 C C . CYS A 1 93 ? 8.650 6.058 0.601 1.00 87.81 93 CYS A C 1
ATOM 755 O O . CYS A 1 93 ? 9.527 5.195 0.681 1.00 87.81 93 CYS A O 1
ATOM 757 N N . HIS A 1 94 ? 7.864 6.192 -0.470 1.00 87.00 94 HIS A N 1
ATOM 758 C CA . HIS A 1 94 ? 7.906 5.326 -1.651 1.00 87.00 94 HIS A CA 1
ATOM 759 C C . HIS A 1 94 ? 9.132 5.612 -2.521 1.00 87.00 94 HIS A C 1
ATOM 761 O O . HIS A 1 94 ? 9.765 4.703 -3.053 1.00 87.00 94 HIS A O 1
ATOM 767 N N . THR A 1 95 ? 9.487 6.889 -2.644 1.00 89.94 95 THR A N 1
ATOM 768 C CA . THR A 1 95 ? 10.512 7.363 -3.584 1.00 89.94 95 THR A CA 1
ATOM 769 C C . THR A 1 95 ? 11.879 7.583 -2.941 1.00 89.94 95 THR A C 1
ATOM 771 O O . THR A 1 95 ? 12.843 7.915 -3.635 1.00 89.94 95 THR A O 1
ATOM 774 N N . ALA A 1 96 ? 11.988 7.368 -1.626 1.00 92.94 96 ALA A N 1
ATOM 775 C CA . ALA A 1 96 ? 13.261 7.350 -0.921 1.00 92.94 96 ALA A CA 1
ATOM 776 C C . ALA A 1 96 ? 14.228 6.361 -1.585 1.00 92.94 96 ALA A C 1
ATOM 778 O O . ALA A 1 96 ? 13.848 5.246 -1.939 1.00 92.94 96 ALA A O 1
ATOM 779 N N . ARG A 1 97 ? 15.504 6.747 -1.704 1.00 95.94 97 ARG A N 1
ATOM 780 C CA . ARG A 1 97 ? 16.532 5.939 -2.381 1.00 95.94 97 ARG A CA 1
ATOM 781 C C . ARG A 1 97 ? 16.580 4.495 -1.874 1.00 95.94 97 ARG A C 1
ATOM 783 O O . ARG A 1 97 ? 16.518 3.581 -2.678 1.00 95.94 97 ARG A O 1
ATOM 790 N N . ALA A 1 98 ? 16.581 4.303 -0.555 1.00 97.00 98 ALA A N 1
ATOM 791 C CA . ALA A 1 98 ? 16.579 2.972 0.055 1.00 97.00 98 ALA A CA 1
ATOM 792 C C . ALA A 1 98 ? 15.340 2.132 -0.314 1.00 97.00 98 ALA A C 1
ATOM 794 O O . ALA A 1 98 ? 15.425 0.912 -0.389 1.00 97.00 98 ALA A O 1
ATOM 795 N N . THR A 1 99 ? 14.188 2.771 -0.532 1.00 94.75 99 THR A N 1
ATOM 796 C CA . THR A 1 99 ? 12.959 2.092 -0.963 1.00 94.75 99 THR A CA 1
ATOM 797 C C . THR A 1 99 ? 13.042 1.700 -2.435 1.00 94.75 99 THR A C 1
ATOM 799 O O . THR A 1 99 ? 12.697 0.578 -2.790 1.00 94.75 99 THR A O 1
ATOM 802 N N . ILE A 1 100 ? 13.537 2.599 -3.290 1.00 95.00 100 ILE A N 1
ATOM 803 C CA . ILE A 1 100 ? 13.737 2.316 -4.715 1.00 95.00 100 ILE A CA 1
ATOM 804 C C . ILE A 1 100 ? 14.769 1.205 -4.917 1.00 95.00 100 ILE A C 1
ATOM 806 O O . ILE A 1 100 ? 14.532 0.319 -5.732 1.00 95.00 100 ILE A O 1
ATOM 810 N N . ASP A 1 101 ? 15.878 1.235 -4.177 1.00 96.62 101 ASP A N 1
ATOM 811 C CA . ASP A 1 101 ? 16.923 0.212 -4.252 1.00 96.62 101 ASP A CA 1
ATOM 812 C C . ASP A 1 101 ? 16.359 -1.162 -3.824 1.00 96.62 101 ASP A C 1
ATOM 814 O O . ASP A 1 101 ? 16.465 -2.119 -4.584 1.00 96.62 101 ASP A O 1
ATOM 818 N N . LEU A 1 102 ? 15.616 -1.236 -2.706 1.00 95.75 102 LEU A N 1
ATOM 819 C CA . LEU A 1 102 ? 14.918 -2.458 -2.264 1.00 95.75 102 LEU A CA 1
ATOM 820 C C . LEU A 1 102 ? 13.976 -3.035 -3.337 1.00 95.75 102 LEU A C 1
ATOM 822 O O . LEU A 1 102 ? 13.954 -4.244 -3.582 1.00 95.75 102 LEU A O 1
ATOM 826 N N . LEU A 1 103 ? 13.164 -2.175 -3.956 1.00 93.19 103 LEU A N 1
ATOM 827 C CA . LEU A 1 103 ? 12.205 -2.600 -4.974 1.00 93.19 103 LEU A CA 1
ATOM 828 C C . LEU A 1 103 ? 12.910 -3.059 -6.253 1.00 93.19 103 LEU A C 1
ATOM 830 O O . LEU A 1 103 ? 12.486 -4.049 -6.837 1.00 93.19 103 LEU A O 1
ATOM 834 N N . LYS A 1 104 ? 13.992 -2.393 -6.672 1.00 94.00 104 LYS A N 1
ATOM 835 C CA . LYS A 1 104 ? 14.799 -2.813 -7.829 1.00 94.00 104 LYS A CA 1
ATOM 836 C C . LYS A 1 104 ? 15.475 -4.158 -7.594 1.00 94.00 104 LYS A C 1
ATOM 838 O O . LYS A 1 104 ? 15.453 -4.991 -8.493 1.00 94.00 104 LYS A O 1
ATOM 843 N N . ASP A 1 105 ? 16.009 -4.391 -6.399 1.00 94.50 105 ASP A N 1
ATOM 844 C CA . ASP A 1 105 ? 16.647 -5.667 -6.055 1.00 94.50 105 ASP A CA 1
ATOM 845 C C . ASP A 1 105 ? 15.661 -6.842 -6.137 1.00 94.50 105 ASP A C 1
ATOM 847 O O . ASP A 1 105 ? 16.046 -7.958 -6.476 1.00 94.50 105 ASP A O 1
ATOM 851 N N . THR A 1 106 ? 14.379 -6.587 -5.861 1.00 89.19 106 THR A N 1
ATOM 852 C CA . THR A 1 106 ? 13.338 -7.624 -5.861 1.00 89.19 106 THR A CA 1
ATOM 853 C C . THR A 1 106 ? 12.633 -7.767 -7.214 1.00 89.19 106 THR A C 1
ATOM 855 O O . THR A 1 106 ? 12.325 -8.876 -7.640 1.00 89.19 106 THR A O 1
ATOM 858 N N . LEU A 1 107 ? 12.332 -6.650 -7.879 1.00 88.88 107 LEU A N 1
ATOM 859 C CA . LEU A 1 107 ? 11.427 -6.586 -9.035 1.00 88.88 107 LEU A CA 1
ATOM 860 C C . LEU A 1 107 ? 12.159 -6.286 -10.352 1.00 88.88 107 LEU A C 1
ATOM 862 O O . LEU A 1 107 ? 11.556 -6.327 -11.425 1.00 88.88 107 LEU A O 1
ATOM 866 N N . GLY A 1 108 ? 13.454 -5.969 -10.288 1.00 90.62 108 GLY A N 1
ATOM 867 C CA . GLY A 1 108 ? 14.270 -5.618 -11.445 1.00 90.62 108 GLY A CA 1
ATOM 868 C C . GLY A 1 108 ? 13.728 -4.399 -12.194 1.00 90.62 108 GLY A C 1
ATOM 869 O O . GLY A 1 108 ? 13.381 -3.375 -11.599 1.00 90.62 108 GLY A O 1
ATOM 870 N N . ASP A 1 109 ? 13.636 -4.525 -13.519 1.00 89.25 109 ASP A N 1
ATOM 871 C CA . ASP A 1 109 ? 13.145 -3.466 -14.408 1.00 89.25 109 ASP A CA 1
ATOM 872 C C . ASP A 1 109 ? 11.620 -3.285 -14.365 1.00 89.25 109 ASP A C 1
ATOM 874 O O . ASP A 1 109 ? 11.101 -2.304 -14.898 1.00 89.25 109 ASP A O 1
ATOM 878 N N . ARG A 1 110 ? 10.893 -4.176 -13.677 1.00 88.31 110 ARG A N 1
ATOM 879 C CA . ARG A 1 110 ? 9.425 -4.171 -13.590 1.00 88.31 110 ARG A CA 1
ATOM 880 C C . ARG A 1 110 ? 8.879 -3.165 -12.572 1.00 88.31 110 ARG A C 1
ATOM 882 O O . ARG A 1 110 ? 7.890 -3.433 -11.894 1.00 88.31 110 ARG A O 1
ATOM 889 N N . LEU A 1 111 ? 9.519 -2.006 -12.442 1.00 89.25 111 LEU A N 1
ATOM 890 C CA . LEU A 1 111 ? 9.171 -0.964 -11.475 1.00 89.25 111 LEU A CA 1
ATOM 891 C C . LEU A 1 111 ? 8.830 0.356 -12.183 1.00 89.25 111 LEU A C 1
ATOM 893 O O . LEU A 1 111 ? 9.677 1.000 -12.806 1.00 89.25 111 LEU A O 1
ATOM 897 N N . ILE A 1 112 ? 7.586 0.795 -12.006 1.00 87.50 112 ILE A N 1
ATOM 898 C CA . ILE A 1 112 ? 7.062 2.094 -12.422 1.00 87.50 112 ILE A CA 1
ATOM 899 C C . ILE A 1 112 ? 6.968 2.981 -11.179 1.00 87.50 112 ILE A C 1
ATOM 901 O O . ILE A 1 112 ? 6.093 2.825 -10.329 1.00 87.50 112 ILE A O 1
ATOM 905 N N . SER A 1 113 ? 7.901 3.914 -11.038 1.00 87.44 113 SER A N 1
ATOM 906 C CA . SER A 1 113 ? 7.976 4.800 -9.874 1.00 87.44 113 SER A CA 1
ATOM 907 C C . SER A 1 113 ? 8.716 6.073 -10.243 1.00 87.44 113 SER A C 1
ATOM 909 O O . SER A 1 113 ? 9.521 6.105 -11.177 1.00 87.44 113 SER A O 1
ATOM 911 N N . ARG A 1 114 ? 8.537 7.130 -9.452 1.00 87.25 114 ARG A N 1
ATOM 912 C CA . ARG A 1 114 ? 9.495 8.235 -9.478 1.00 87.25 114 ARG A CA 1
ATOM 913 C C . ARG A 1 114 ? 10.877 7.682 -9.103 1.00 87.25 114 ARG A C 1
ATOM 915 O O . ARG A 1 114 ? 11.000 6.996 -8.089 1.00 87.25 114 ARG A O 1
ATOM 922 N N . PHE A 1 115 ? 11.884 7.952 -9.935 1.00 90.44 115 PHE A N 1
ATOM 923 C CA . PHE A 1 115 ? 13.257 7.415 -9.825 1.00 90.44 115 PHE A CA 1
ATOM 924 C C . PHE A 1 115 ? 13.405 5.889 -10.046 1.00 90.44 115 PHE A C 1
ATOM 926 O O . PHE A 1 115 ? 14.492 5.331 -9.846 1.00 90.44 115 PHE A O 1
ATOM 933 N N . GLY A 1 116 ? 12.335 5.216 -10.484 1.00 89.38 116 GLY A N 1
ATOM 934 C CA . GLY A 1 116 ? 12.371 3.825 -10.936 1.00 89.38 116 GLY A CA 1
ATOM 935 C C . GLY A 1 116 ? 12.909 3.675 -12.370 1.00 89.38 116 GLY A C 1
ATOM 936 O O . GLY A 1 116 ? 13.181 4.683 -13.026 1.00 89.38 116 GLY A O 1
ATOM 937 N N . PRO A 1 117 ? 13.066 2.429 -12.855 1.00 88.25 117 PRO A N 1
ATOM 938 C CA . PRO A 1 117 ? 13.402 2.115 -14.249 1.00 88.25 117 PRO A CA 1
ATOM 939 C C . PRO A 1 117 ? 12.450 2.774 -15.254 1.00 88.25 117 PRO A C 1
ATOM 941 O O . PRO A 1 117 ? 12.894 3.389 -16.223 1.00 88.25 117 PRO A O 1
ATOM 944 N N . VAL A 1 118 ? 11.143 2.722 -14.976 1.00 87.56 118 VAL A N 1
ATOM 945 C CA . VAL A 1 118 ? 10.122 3.453 -15.729 1.00 87.56 118 VAL A CA 1
ATOM 946 C C . VAL A 1 118 ? 9.644 4.631 -14.889 1.00 87.56 118 VAL A C 1
ATOM 948 O O . VAL A 1 118 ? 9.101 4.468 -13.795 1.00 87.56 118 VAL A O 1
ATOM 951 N N . ASN A 1 119 ? 9.868 5.843 -15.394 1.00 85.38 119 ASN A N 1
ATOM 952 C CA . ASN A 1 119 ? 9.576 7.059 -14.645 1.00 85.38 119 ASN A CA 1
ATOM 953 C C . ASN A 1 119 ? 8.065 7.331 -14.578 1.00 85.38 119 ASN A C 1
ATOM 955 O O . ASN A 1 119 ? 7.417 7.503 -15.610 1.00 85.38 119 ASN A O 1
ATOM 959 N N . TRP A 1 120 ? 7.527 7.451 -13.363 1.00 83.06 120 TRP A N 1
ATOM 960 C CA . TRP A 1 120 ? 6.147 7.885 -13.132 1.00 83.06 120 TRP A CA 1
ATOM 961 C C . TRP A 1 120 ? 6.081 9.397 -12.852 1.00 83.06 120 TRP A C 1
ATOM 963 O O . TRP A 1 120 ? 6.831 9.894 -12.001 1.00 83.06 120 TRP A O 1
ATOM 973 N N . PRO A 1 121 ? 5.205 10.158 -13.535 1.00 76.94 121 PRO A N 1
ATOM 974 C CA . PRO A 1 121 ? 5.114 11.598 -13.342 1.00 76.94 121 PRO A CA 1
ATOM 975 C C . PRO A 1 121 ? 4.662 11.975 -11.917 1.00 76.94 121 PRO A C 1
ATOM 977 O O . PRO A 1 121 ? 3.818 11.305 -11.312 1.00 76.94 121 PRO A O 1
ATOM 980 N N . PRO A 1 122 ? 5.184 13.082 -11.358 1.00 72.00 122 PRO A N 1
ATOM 981 C CA . PRO A 1 122 ? 4.768 13.558 -10.043 1.00 72.00 122 PRO A CA 1
ATOM 982 C C . PRO A 1 122 ? 3.273 13.923 -10.028 1.00 72.00 122 PRO A C 1
ATOM 984 O O . PRO A 1 122 ? 2.725 14.369 -11.033 1.00 72.00 122 PRO A O 1
ATOM 987 N N . ARG A 1 123 ? 2.622 13.774 -8.863 1.00 68.50 123 ARG A N 1
ATOM 988 C CA . ARG A 1 123 ? 1.197 14.106 -8.622 1.00 68.50 123 ARG A CA 1
ATOM 989 C C . ARG A 1 123 ? 0.183 13.365 -9.507 1.00 68.50 123 ARG A C 1
ATOM 991 O O . ARG A 1 123 ? -0.919 13.852 -9.717 1.00 68.50 123 ARG A O 1
ATOM 998 N N . S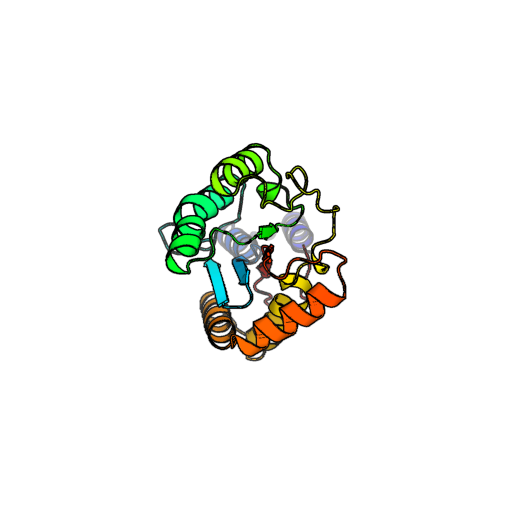ER A 1 124 ? 0.539 12.179 -9.990 1.00 69.06 124 SER A N 1
ATOM 999 C CA . SER A 1 124 ? -0.329 11.336 -10.826 1.00 69.06 124 SER A CA 1
ATOM 1000 C C . SER A 1 124 ? -0.990 10.203 -10.028 1.00 69.06 124 SER A C 1
ATOM 1002 O O . SER A 1 124 ? -1.173 9.099 -10.531 1.00 69.06 124 SER A O 1
ATOM 1004 N N . CYS A 1 125 ? -1.317 10.439 -8.752 1.00 65.12 125 CYS A N 1
ATOM 1005 C CA . CYS A 1 125 ? -1.913 9.425 -7.870 1.00 65.12 125 CYS A CA 1
ATOM 1006 C C . CYS A 1 125 ? -3.319 8.995 -8.330 1.00 65.12 125 CYS A C 1
ATOM 1008 O O . CYS A 1 125 ? -3.673 7.819 -8.246 1.00 65.12 125 CYS A O 1
ATOM 1010 N N . ASN A 1 126 ? -4.092 9.924 -8.897 1.00 63.56 126 ASN A N 1
ATOM 1011 C CA . ASN A 1 126 ? -5.411 9.678 -9.487 1.00 63.56 126 ASN A CA 1
ATOM 1012 C C . ASN A 1 126 ? -5.361 8.874 -10.795 1.00 63.56 126 ASN A C 1
ATOM 1014 O O . ASN A 1 126 ? -6.395 8.394 -11.248 1.00 63.56 126 ASN A O 1
ATOM 1018 N N . LEU A 1 127 ? -4.179 8.736 -11.397 1.00 69.12 127 LEU A N 1
ATOM 1019 C CA . LEU A 1 127 ? -3.972 7.984 -12.631 1.00 69.12 127 LEU A CA 1
ATOM 1020 C C . LEU A 1 127 ? -3.650 6.507 -12.375 1.00 69.12 127 LEU A C 1
ATOM 1022 O O . LEU A 1 127 ? -3.496 5.747 -13.324 1.00 69.12 127 LEU A O 1
ATOM 1026 N N . THR A 1 128 ? -3.560 6.086 -11.113 1.00 72.31 128 THR A N 1
ATOM 1027 C CA . THR A 1 128 ? -3.426 4.672 -10.742 1.00 72.31 128 THR A CA 1
ATOM 1028 C C . THR A 1 128 ? -4.791 3.978 -10.824 1.00 72.31 128 THR A C 1
ATOM 1030 O O . THR A 1 128 ? -5.816 4.580 -10.501 1.00 72.31 128 THR A O 1
ATOM 1033 N N . LEU A 1 129 ? -4.827 2.692 -11.187 1.00 75.25 129 LEU A N 1
ATOM 1034 C CA . LEU A 1 129 ? -6.042 1.863 -11.127 1.00 75.25 129 LEU A CA 1
ATOM 1035 C C . LEU A 1 129 ? -6.703 1.885 -9.734 1.00 75.25 129 LEU A C 1
ATOM 1037 O O . LEU A 1 129 ? -7.928 1.890 -9.616 1.00 75.25 129 LEU A O 1
ATOM 1041 N N . LEU A 1 130 ? -5.899 1.966 -8.672 1.00 76.81 130 LEU A N 1
ATOM 1042 C CA . LEU A 1 130 ? -6.372 2.120 -7.297 1.00 76.81 130 LEU A CA 1
ATOM 1043 C C . LEU A 1 130 ? -7.098 3.451 -7.071 1.00 76.81 130 LEU A C 1
ATOM 1045 O O . LEU A 1 130 ? -8.197 3.462 -6.518 1.00 76.81 130 LEU A O 1
ATOM 1049 N N . GLY A 1 131 ? -6.511 4.562 -7.521 1.00 76.06 131 GLY A N 1
ATOM 1050 C CA . GLY A 1 131 ? -7.132 5.885 -7.470 1.00 76.06 131 GLY A CA 1
ATOM 1051 C C . GLY A 1 131 ? -8.398 5.979 -8.323 1.00 76.06 131 GLY A C 1
ATOM 1052 O O . GLY A 1 131 ? -9.394 6.539 -7.868 1.00 76.06 131 GLY A O 1
ATOM 1053 N N . TYR A 1 132 ? -8.371 5.387 -9.520 1.00 75.00 132 TYR A N 1
ATOM 1054 C CA . TYR A 1 132 ? -9.486 5.358 -10.467 1.00 75.00 132 TYR A CA 1
ATOM 1055 C C . TYR A 1 132 ? -10.675 4.528 -9.963 1.00 75.00 132 TYR A C 1
ATOM 1057 O O . TYR A 1 132 ? -11.819 4.969 -10.054 1.00 75.00 132 TYR A O 1
ATOM 1065 N N . PHE A 1 133 ? -10.419 3.334 -9.420 1.00 83.38 133 PHE A N 1
ATOM 1066 C CA . PHE A 1 133 ? -11.460 2.379 -9.039 1.00 83.38 133 PHE A CA 1
ATOM 1067 C C . PHE A 1 133 ? -11.542 2.165 -7.524 1.00 83.38 133 PHE A C 1
ATOM 1069 O O . PHE A 1 133 ? -12.523 2.579 -6.898 1.00 83.38 133 PHE A O 1
ATOM 1076 N N . LEU A 1 134 ? -10.532 1.520 -6.927 1.00 84.25 134 LEU A N 1
ATOM 1077 C CA . LEU A 1 134 ? -10.643 0.951 -5.578 1.00 84.25 134 LEU A CA 1
ATOM 1078 C C . LEU A 1 134 ? -11.020 2.009 -4.545 1.00 84.25 134 LEU A C 1
ATOM 1080 O O . LEU A 1 134 ? -11.935 1.837 -3.749 1.00 84.25 134 LEU A O 1
ATOM 1084 N N . TRP A 1 135 ? -10.322 3.131 -4.571 1.00 84.00 135 TRP A N 1
ATOM 1085 C CA . TRP A 1 135 ? -10.391 4.138 -3.531 1.00 84.00 135 TRP A CA 1
ATOM 1086 C C . TRP A 1 135 ? -11.638 5.015 -3.566 1.00 84.00 135 TRP A C 1
ATOM 1088 O O . TRP A 1 135 ? -12.006 5.566 -2.523 1.00 84.00 135 TRP A O 1
ATOM 1098 N N . GLY A 1 136 ? -12.279 5.151 -4.727 1.00 84.69 136 GLY A N 1
ATOM 1099 C CA . GLY A 1 136 ? -13.617 5.730 -4.841 1.00 84.69 136 GLY A CA 1
ATOM 1100 C C . GLY A 1 136 ? -14.687 4.736 -4.392 1.00 84.69 136 GLY A C 1
ATOM 1101 O O . GLY A 1 136 ? -15.558 5.088 -3.597 1.00 84.69 136 GLY A O 1
ATOM 1102 N N . TYR A 1 137 ? -14.560 3.482 -4.837 1.00 88.12 137 TYR A N 1
ATOM 1103 C CA . TYR A 1 137 ? -15.486 2.397 -4.521 1.00 88.12 137 TYR A CA 1
ATOM 1104 C C . TYR A 1 137 ? -15.527 2.084 -3.020 1.00 88.12 137 TYR A C 1
ATOM 1106 O O . TYR A 1 137 ? -16.577 2.224 -2.396 1.00 88.12 137 TYR A O 1
ATOM 1114 N N . VAL A 1 138 ? -14.375 1.771 -2.417 1.00 88.44 138 VAL A N 1
ATOM 1115 C CA . VAL A 1 138 ? -14.233 1.464 -0.984 1.00 88.44 138 VAL A CA 1
ATOM 1116 C C . VAL A 1 138 ? -14.799 2.601 -0.147 1.00 88.44 138 VAL A C 1
ATOM 1118 O O . VAL A 1 138 ? -15.678 2.377 0.678 1.00 88.44 138 VAL A O 1
ATOM 1121 N N . LYS A 1 139 ? -14.391 3.847 -0.423 1.00 84.56 139 LYS A N 1
ATOM 1122 C CA . LYS A 1 139 ? -14.870 5.022 0.316 1.00 84.56 139 LYS A CA 1
ATOM 1123 C C . LYS A 1 139 ? -16.396 5.167 0.281 1.00 84.56 139 LYS A C 1
ATOM 1125 O O . LYS A 1 139 ? -16.976 5.583 1.278 1.00 84.56 139 LYS A O 1
ATOM 1130 N N . SER A 1 140 ? -17.044 4.851 -0.841 1.00 87.25 140 SER A N 1
ATOM 1131 C CA . SER A 1 140 ? -18.504 4.963 -0.956 1.00 87.25 140 SER A CA 1
ATOM 1132 C C . SER A 1 140 ? -19.268 3.955 -0.090 1.00 87.25 140 SER A C 1
ATOM 1134 O O . SER A 1 140 ? -20.408 4.223 0.277 1.00 87.25 140 SER A O 1
ATOM 1136 N N . LEU A 1 141 ? -18.632 2.833 0.262 1.00 90.44 141 LEU A N 1
ATOM 1137 C CA . LEU A 1 141 ? -19.251 1.736 1.004 1.00 90.44 141 LEU A CA 1
ATOM 1138 C C . LEU A 1 141 ? -18.873 1.743 2.487 1.00 90.44 141 LEU A C 1
ATOM 1140 O O . LEU A 1 141 ? -19.751 1.618 3.331 1.00 90.44 141 LEU A O 1
ATOM 1144 N N . VAL A 1 142 ? -17.598 1.967 2.822 1.00 89.38 142 VAL A N 1
ATOM 1145 C CA . VAL A 1 142 ? -17.104 1.857 4.212 1.00 89.38 142 VAL A CA 1
ATOM 1146 C C . VAL A 1 142 ? -17.660 2.916 5.164 1.00 89.38 142 VAL A C 1
ATOM 1148 O O . VAL A 1 142 ? -17.585 2.751 6.376 1.00 89.38 142 VAL A O 1
ATOM 1151 N N . TYR A 1 143 ? -18.198 4.013 4.621 1.00 84.44 143 TYR A N 1
ATOM 1152 C CA . TYR A 1 143 ? -18.826 5.089 5.392 1.00 84.44 143 TYR A CA 1
ATOM 1153 C C . TYR A 1 143 ? -20.361 5.072 5.322 1.00 84.44 143 TYR A C 1
ATOM 1155 O O . TYR A 1 143 ? -20.995 5.968 5.883 1.00 84.44 143 TYR A O 1
ATOM 1163 N N . ALA A 1 144 ? -20.975 4.103 4.631 1.00 87.12 144 ALA A N 1
ATOM 1164 C CA . ALA A 1 144 ? -22.425 4.069 4.421 1.00 87.12 144 ALA A CA 1
ATOM 1165 C C . ALA A 1 144 ? -23.211 3.930 5.740 1.00 87.12 144 ALA A C 1
ATOM 1167 O O . ALA A 1 144 ? -24.2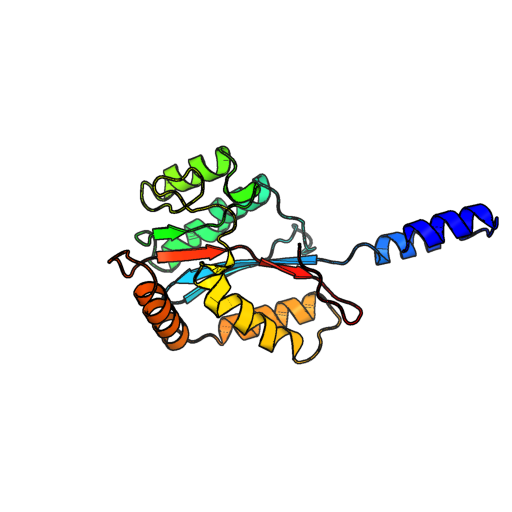65 4.543 5.912 1.00 87.12 144 ALA A O 1
ATOM 1168 N N . ASP A 1 145 ? -22.663 3.177 6.686 1.00 84.12 145 ASP A N 1
ATOM 1169 C CA . ASP A 1 145 ? -23.193 2.906 8.025 1.00 84.12 145 ASP A CA 1
ATOM 1170 C C . ASP A 1 145 ? -22.632 3.839 9.117 1.00 84.12 145 ASP A C 1
ATOM 1172 O O . ASP A 1 145 ? -23.054 3.761 10.270 1.00 84.12 145 ASP A O 1
ATOM 1176 N N . LYS A 1 146 ? -21.747 4.776 8.744 1.00 85.81 146 LYS A N 1
ATOM 1177 C CA . LYS A 1 146 ? -21.152 5.806 9.615 1.00 85.81 146 LYS A CA 1
ATOM 1178 C C . LYS A 1 146 ? -20.392 5.196 10.810 1.00 85.81 146 LYS A C 1
ATOM 1180 O O . LYS A 1 146 ? -20.823 5.373 11.956 1.00 85.81 146 LYS A O 1
ATOM 1185 N N . PRO A 1 147 ? -19.241 4.536 10.585 1.00 84.25 147 PRO A N 1
ATOM 1186 C CA . PRO A 1 147 ? -18.477 3.919 11.664 1.00 84.25 147 PRO A CA 1
ATOM 1187 C C . PRO A 1 147 ? -18.024 4.964 12.694 1.00 84.25 147 PRO A C 1
ATOM 1189 O O . PRO A 1 147 ? -17.570 6.051 12.335 1.00 84.25 147 PRO A O 1
ATOM 1192 N N . GLN A 1 148 ? -18.171 4.634 13.981 1.00 84.25 148 GLN A N 1
ATOM 1193 C CA . GLN A 1 148 ? -17.824 5.515 15.111 1.00 84.25 148 GLN A CA 1
ATOM 1194 C C . GLN A 1 148 ? -16.458 5.178 15.735 1.00 84.25 148 GLN A C 1
ATOM 1196 O O . GLN A 1 148 ? -15.898 5.976 16.486 1.00 84.25 148 GLN A O 1
ATOM 1201 N N . THR A 1 149 ? -15.902 4.005 15.422 1.00 84.75 149 THR A N 1
ATOM 1202 C CA . THR A 1 149 ? -14.611 3.523 15.933 1.00 84.75 149 THR A CA 1
ATOM 1203 C C . THR A 1 149 ? -13.687 3.145 14.779 1.00 84.75 149 THR A C 1
ATOM 1205 O O . THR A 1 149 ? -14.151 2.883 13.666 1.00 84.75 149 THR A O 1
ATOM 1208 N N . LEU A 1 150 ? -12.372 3.131 15.033 1.00 84.00 150 LEU A N 1
ATOM 1209 C CA . LEU A 1 150 ? -11.405 2.676 14.033 1.00 84.00 150 LEU A CA 1
ATOM 1210 C C . LEU A 1 150 ? -11.533 1.182 13.745 1.00 84.00 150 LEU A C 1
ATOM 1212 O O . LEU A 1 150 ? -11.411 0.807 12.586 1.00 84.00 150 LEU A O 1
ATOM 1216 N N . ASP A 1 151 ? -11.861 0.369 14.748 1.00 87.69 151 ASP A N 1
ATOM 1217 C CA . ASP A 1 151 ? -12.096 -1.065 14.550 1.00 87.69 151 ASP A CA 1
ATOM 1218 C C . ASP A 1 151 ? -13.284 -1.308 13.617 1.00 87.69 151 ASP A C 1
ATOM 1220 O O . ASP A 1 151 ? -13.174 -2.064 12.659 1.00 87.69 151 ASP A O 1
ATOM 1224 N N . HIS A 1 152 ? -14.390 -0.579 13.805 1.00 87.69 152 HIS A N 1
ATOM 1225 C CA . HIS A 1 152 ? -15.544 -0.703 12.915 1.00 87.69 152 HIS A CA 1
ATOM 1226 C C . HIS A 1 152 ? -15.219 -0.228 11.489 1.00 87.69 152 HIS A C 1
ATOM 1228 O O . HIS A 1 152 ? -15.635 -0.844 10.509 1.00 87.69 152 HIS A O 1
ATOM 1234 N N . LEU A 1 153 ? -14.437 0.848 11.350 1.00 88.69 153 LEU A N 1
ATOM 1235 C CA . LEU A 1 153 ? -13.967 1.304 10.040 1.00 88.69 153 LEU A CA 1
ATOM 1236 C C . LEU A 1 153 ? -13.047 0.266 9.374 1.00 88.69 153 LEU A C 1
ATOM 1238 O O . LEU A 1 153 ? -13.149 0.044 8.168 1.00 88.69 153 LEU A O 1
ATOM 1242 N N . GLU A 1 154 ? -12.158 -0.363 10.139 1.00 89.69 154 GLU A N 1
ATOM 1243 C CA . GLU A 1 154 ? -11.283 -1.435 9.669 1.00 89.69 154 GLU A CA 1
ATOM 1244 C C . GLU A 1 154 ? -12.083 -2.646 9.191 1.00 89.69 154 GLU A C 1
ATOM 1246 O O . GLU A 1 154 ? -11.844 -3.127 8.082 1.00 89.69 154 GLU A O 1
ATOM 1251 N N . ASP A 1 155 ? -13.058 -3.092 9.981 1.00 92.75 155 ASP A N 1
ATOM 1252 C CA . ASP A 1 155 ? -13.950 -4.198 9.636 1.00 92.75 155 ASP A CA 1
ATOM 1253 C C . ASP A 1 155 ? -14.713 -3.903 8.344 1.00 92.75 155 ASP A C 1
ATOM 1255 O O . ASP A 1 155 ? -14.754 -4.737 7.438 1.00 92.75 155 ASP A O 1
ATOM 1259 N N . ASN A 1 156 ? -15.222 -2.679 8.189 1.00 92.12 156 ASN A N 1
ATOM 1260 C CA . ASN A 1 156 ? -15.871 -2.254 6.953 1.00 92.12 156 ASN A CA 1
ATOM 1261 C C . ASN A 1 156 ? -14.919 -2.294 5.757 1.00 92.12 156 ASN A C 1
ATOM 1263 O O . ASN A 1 156 ? -15.296 -2.777 4.689 1.00 92.12 156 ASN A O 1
ATOM 1267 N N . ILE A 1 157 ? -13.678 -1.821 5.911 1.00 90.38 157 ILE A N 1
ATOM 1268 C CA . ILE A 1 157 ? -12.667 -1.898 4.847 1.00 90.38 157 ILE A CA 1
ATOM 1269 C C . ILE A 1 157 ? -12.387 -3.361 4.486 1.00 90.38 157 ILE A C 1
ATOM 1271 O O . ILE A 1 157 ? -12.353 -3.689 3.299 1.00 90.38 157 ILE A O 1
ATOM 1275 N N . ARG A 1 158 ? -12.223 -4.244 5.479 1.00 92.94 158 ARG A N 1
ATOM 1276 C CA . ARG A 1 158 ? -11.977 -5.678 5.267 1.00 92.94 158 ARG A CA 1
ATOM 1277 C C . ARG A 1 158 ? -13.131 -6.340 4.520 1.00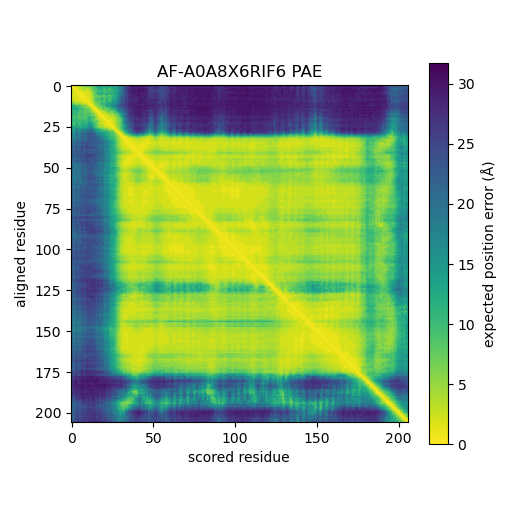 92.94 158 ARG A C 1
ATOM 1279 O O . ARG A 1 158 ? -12.881 -6.997 3.512 1.00 92.94 158 ARG A O 1
ATOM 1286 N N . CYS A 1 159 ? -14.369 -6.118 4.958 1.00 94.31 159 CYS A N 1
ATOM 1287 C CA . CYS A 1 159 ? -15.570 -6.647 4.310 1.00 94.31 159 CYS A CA 1
ATOM 1288 C C . CYS A 1 159 ? -15.693 -6.148 2.867 1.00 94.31 159 CYS A C 1
ATOM 1290 O O . CYS A 1 159 ? -15.841 -6.944 1.944 1.00 94.31 159 CYS A O 1
ATOM 1292 N N . VAL A 1 160 ? -15.549 -4.838 2.645 1.00 93.12 160 VAL A N 1
ATOM 1293 C CA . VAL A 1 160 ? -15.674 -4.261 1.302 1.00 93.12 160 VAL A CA 1
ATOM 1294 C C . VAL A 1 160 ? -14.579 -4.766 0.366 1.00 93.12 160 VAL A C 1
ATOM 1296 O O . VAL A 1 160 ? -14.877 -5.050 -0.789 1.00 93.12 160 VAL A O 1
ATOM 1299 N N . ILE A 1 161 ? -13.329 -4.887 0.828 1.00 91.56 161 ILE A N 1
ATOM 1300 C CA . ILE A 1 161 ? -12.239 -5.439 0.011 1.00 91.56 161 ILE A CA 1
ATOM 1301 C C . ILE A 1 161 ? -12.501 -6.913 -0.321 1.00 91.56 161 ILE A C 1
ATOM 1303 O O . ILE A 1 161 ? -12.328 -7.299 -1.476 1.00 91.56 161 ILE A O 1
ATOM 1307 N N . ALA A 1 162 ? -12.950 -7.715 0.650 1.00 92.12 162 ALA A N 1
ATOM 1308 C CA . ALA A 1 162 ? -13.258 -9.131 0.445 1.00 92.12 162 ALA A CA 1
ATOM 1309 C C . ALA A 1 162 ? -14.407 -9.356 -0.557 1.00 92.12 162 ALA A C 1
ATOM 1311 O O . ALA A 1 162 ? -14.385 -10.326 -1.313 1.00 92.12 162 ALA A O 1
ATOM 1312 N N . ASP A 1 163 ? -15.369 -8.433 -0.615 1.00 94.88 163 ASP A N 1
ATOM 1313 C CA . ASP A 1 163 ? -16.504 -8.490 -1.541 1.00 94.88 163 ASP A CA 1
ATOM 1314 C C . ASP A 1 163 ? -16.158 -8.051 -2.980 1.00 94.88 163 ASP A C 1
ATOM 1316 O O . ASP A 1 163 ? -16.975 -8.206 -3.901 1.00 94.88 163 ASP A O 1
ATOM 1320 N N . ILE A 1 164 ? -14.960 -7.503 -3.226 1.00 92.00 164 ILE A N 1
ATOM 1321 C CA . ILE A 1 164 ? -14.542 -7.111 -4.577 1.00 92.00 164 ILE A CA 1
ATOM 1322 C C . ILE A 1 164 ? -14.228 -8.357 -5.400 1.00 92.00 164 ILE A C 1
ATOM 1324 O O . ILE A 1 164 ? -13.209 -9.025 -5.244 1.00 92.00 164 ILE A O 1
ATOM 1328 N N . ARG A 1 165 ? -15.114 -8.635 -6.356 1.00 91.50 165 ARG A N 1
ATOM 1329 C CA . ARG A 1 165 ? -14.996 -9.798 -7.235 1.00 91.50 165 ARG A CA 1
ATOM 1330 C C . ARG A 1 165 ? -13.917 -9.597 -8.309 1.00 91.50 165 ARG A C 1
ATOM 1332 O O . ARG A 1 165 ? -13.856 -8.507 -8.888 1.00 91.50 165 ARG A O 1
ATOM 1339 N N . PRO A 1 166 ? -13.175 -10.651 -8.704 1.00 87.44 166 PRO A N 1
ATOM 1340 C CA . PRO A 1 166 ? -12.178 -10.572 -9.777 1.00 87.44 166 PRO A CA 1
ATOM 1341 C C . PRO A 1 166 ? -12.718 -9.990 -11.090 1.00 87.44 166 PRO A C 1
ATOM 1343 O O . PRO A 1 166 ? -12.049 -9.196 -11.739 1.00 87.44 166 PRO A O 1
ATOM 1346 N N . GLN A 1 167 ? -13.980 -10.260 -11.449 1.00 88.75 167 GLN A N 1
ATOM 1347 C CA . GLN A 1 167 ? -14.575 -9.699 -12.671 1.00 88.75 167 GLN A CA 1
ATOM 1348 C C . GLN A 1 167 ? -14.663 -8.162 -12.642 1.00 88.75 167 GLN A C 1
AT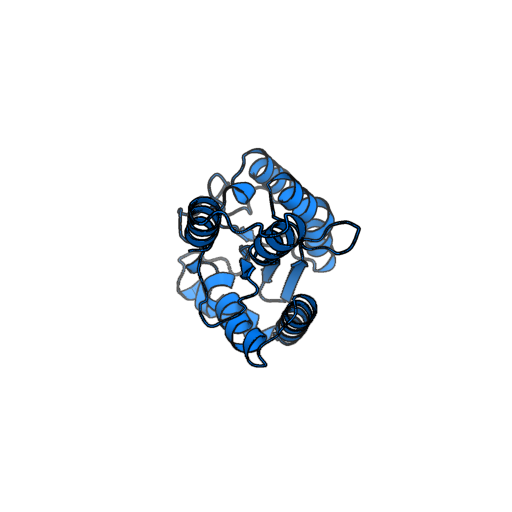OM 1350 O O . GLN A 1 167 ? -14.608 -7.517 -13.691 1.00 88.75 167 GLN A O 1
ATOM 1355 N N . MET A 1 168 ? -14.805 -7.558 -11.456 1.00 90.25 168 MET A N 1
ATOM 1356 C CA . MET A 1 168 ? -14.759 -6.101 -11.303 1.00 90.25 168 MET A CA 1
ATOM 1357 C C . MET A 1 168 ? -13.340 -5.583 -11.539 1.00 90.25 168 MET A C 1
ATOM 1359 O O . MET A 1 168 ? -13.169 -4.591 -12.245 1.00 90.25 168 MET A O 1
ATOM 1363 N N . LEU A 1 169 ? -12.334 -6.280 -11.004 1.00 87.19 169 LEU A N 1
ATOM 1364 C CA . LEU A 1 169 ? -10.918 -5.948 -11.166 1.00 87.19 169 LEU A CA 1
ATOM 1365 C C . LEU A 1 169 ? -10.474 -6.067 -12.622 1.00 87.19 169 LEU A C 1
ATOM 1367 O O . LEU A 1 169 ? -9.866 -5.137 -13.149 1.00 87.19 169 LEU A O 1
ATOM 1371 N N . GLU A 1 170 ? -10.842 -7.148 -13.307 1.00 84.00 170 GLU A N 1
ATOM 1372 C CA . GLU A 1 170 ? -10.568 -7.331 -14.733 1.00 84.00 170 GLU A CA 1
ATOM 1373 C C . GLU A 1 170 ? -11.188 -6.221 -15.582 1.00 84.00 170 GLU A C 1
ATOM 1375 O O . GLU A 1 170 ? -10.532 -5.671 -16.467 1.00 84.00 170 GLU A O 1
ATOM 1380 N N . LYS A 1 171 ? -12.458 -5.880 -15.326 1.00 85.56 171 LYS A N 1
ATOM 1381 C CA . LYS A 1 171 ? -13.153 -4.826 -16.071 1.00 85.56 171 LYS A CA 1
ATOM 1382 C C . LYS A 1 171 ? -12.485 -3.470 -15.858 1.00 85.56 171 LYS A C 1
ATOM 1384 O O . LYS A 1 171 ? -12.238 -2.759 -16.829 1.00 85.56 171 LYS A O 1
ATOM 1389 N N . SER A 1 172 ? -12.165 -3.129 -14.612 1.00 83.12 172 SER A N 1
ATOM 1390 C CA . SER A 1 172 ? -11.467 -1.883 -14.286 1.00 83.12 172 SER A CA 1
ATOM 1391 C C . SER A 1 172 ? -10.063 -1.845 -14.896 1.00 83.12 172 SER A C 1
ATOM 1393 O O . SER A 1 172 ? -9.676 -0.818 -15.443 1.00 83.12 172 SER A O 1
ATOM 1395 N N . SER A 1 173 ? -9.334 -2.966 -14.890 1.00 78.75 173 SER A N 1
ATOM 1396 C CA . SER A 1 173 ? -7.998 -3.081 -15.499 1.00 78.75 173 SER A CA 1
ATOM 1397 C C . SER A 1 173 ? -8.040 -2.895 -17.020 1.00 78.75 173 SER A C 1
ATOM 1399 O O . SER A 1 173 ? -7.218 -2.173 -17.581 1.00 78.75 173 SER A O 1
ATOM 1401 N N . LYS A 1 174 ? -9.028 -3.492 -17.700 1.00 77.56 174 LYS A N 1
ATOM 1402 C CA . LYS A 1 174 ? -9.243 -3.324 -19.150 1.00 77.56 174 LYS A CA 1
ATOM 1403 C C . LYS A 1 174 ? -9.586 -1.879 -19.514 1.00 77.56 174 LYS A C 1
ATOM 1405 O O . LYS A 1 174 ? -9.012 -1.341 -20.451 1.00 77.56 174 LYS A O 1
ATOM 1410 N N . ASN A 1 175 ? -10.478 -1.245 -18.753 1.00 78.25 175 ASN A N 1
ATOM 1411 C CA . ASN A 1 175 ? -10.842 0.156 -18.974 1.00 78.25 175 ASN A CA 1
ATOM 1412 C C . ASN A 1 175 ? -9.663 1.104 -18.720 1.00 78.25 175 ASN A C 1
ATOM 1414 O O . ASN A 1 175 ? -9.488 2.083 -19.432 1.00 78.25 175 ASN A O 1
ATOM 1418 N N . TRP A 1 176 ? -8.843 0.814 -17.711 1.00 73.50 176 TRP A N 1
ATOM 1419 C CA . TRP A 1 176 ? -7.676 1.631 -17.404 1.00 73.50 176 TRP A CA 1
ATOM 1420 C C . TRP A 1 176 ? -6.584 1.492 -18.473 1.00 73.50 176 TRP A C 1
ATOM 1422 O O . TRP A 1 176 ? -6.040 2.490 -18.931 1.00 73.50 176 TRP A O 1
ATOM 1432 N N . THR A 1 177 ? -6.300 0.271 -18.935 1.00 64.94 177 THR A N 1
ATOM 1433 C CA . THR A 1 177 ? -5.297 0.028 -19.990 1.00 64.94 177 THR A CA 1
ATOM 1434 C C . THR A 1 177 ? -5.699 0.587 -21.354 1.00 64.94 177 THR A C 1
ATOM 1436 O O . THR A 1 177 ? -4.819 0.972 -22.111 1.00 64.94 177 THR A O 1
ATOM 1439 N N . SER A 1 178 ? -6.992 0.706 -21.680 1.00 58.94 178 SER A N 1
ATOM 1440 C CA . SER A 1 178 ? -7.408 1.379 -22.923 1.00 58.94 178 SER A CA 1
ATOM 1441 C C . SER A 1 178 ? -7.106 2.880 -22.939 1.00 58.94 178 SER A C 1
ATOM 1443 O O . SER A 1 178 ? -6.976 3.457 -24.018 1.00 58.94 178 SER A O 1
ATOM 1445 N N . ASP A 1 179 ? -6.961 3.495 -21.764 1.00 56.25 179 ASP A N 1
ATOM 1446 C CA . ASP A 1 179 ? -6.671 4.923 -21.618 1.00 56.25 179 ASP A CA 1
ATOM 1447 C C . ASP A 1 179 ? -5.153 5.218 -21.588 1.00 56.25 179 ASP A C 1
ATOM 1449 O O . ASP A 1 179 ? -4.746 6.370 -21.750 1.00 56.25 179 ASP A O 1
ATOM 1453 N N . TRP A 1 180 ? -4.304 4.190 -21.432 1.00 50.84 180 TRP A N 1
ATOM 1454 C CA . TRP A 1 180 ? -2.841 4.301 -21.334 1.00 50.84 180 TRP A CA 1
ATOM 1455 C C . TRP A 1 180 ? -2.117 3.545 -22.459 1.00 50.84 180 TRP A C 1
ATOM 1457 O O . TRP A 1 180 ? -2.354 2.371 -22.710 1.00 50.84 180 TRP A O 1
ATOM 1467 N N . THR A 1 181 ? -1.161 4.196 -23.128 1.00 45.50 181 THR A N 1
ATOM 1468 C CA . THR A 1 181 ? -0.429 3.671 -24.302 1.00 45.50 181 THR A CA 1
ATOM 1469 C C . THR A 1 181 ? 0.657 2.630 -23.979 1.00 45.50 181 THR A C 1
ATOM 1471 O O . THR A 1 181 ? 1.718 2.639 -24.602 1.00 45.50 181 THR A O 1
ATOM 1474 N N . THR A 1 182 ? 0.449 1.740 -23.012 1.00 46.94 182 THR A N 1
ATOM 1475 C CA . THR A 1 182 ? 1.352 0.603 -22.774 1.00 46.94 182 THR A CA 1
ATOM 1476 C C . THR A 1 182 ? 0.623 -0.682 -23.121 1.00 46.94 182 THR A C 1
ATOM 1478 O O . THR A 1 182 ? -0.323 -1.075 -22.448 1.00 46.94 182 THR A O 1
ATOM 1481 N N . SER A 1 183 ? 1.065 -1.335 -24.191 1.00 43.88 183 SER A N 1
ATOM 1482 C CA . SER A 1 183 ? 0.501 -2.559 -24.770 1.00 43.88 183 SER A CA 1
ATOM 1483 C C . SER A 1 183 ? 0.660 -3.823 -23.906 1.00 43.88 183 SER A C 1
ATOM 1485 O O . SER A 1 183 ? 0.624 -4.924 -24.449 1.00 43.88 183 SER A O 1
ATOM 1487 N N . GLU A 1 184 ? 0.839 -3.702 -22.588 1.00 49.78 184 GLU A N 1
ATOM 1488 C CA . GLU A 1 184 ? 1.068 -4.842 -21.693 1.00 49.78 184 GLU A CA 1
ATOM 1489 C C . GLU A 1 184 ? -0.015 -4.947 -20.602 1.00 49.78 184 GLU A C 1
ATOM 1491 O O . GLU A 1 184 ? -0.180 -4.027 -19.801 1.00 49.78 184 GLU A O 1
ATOM 1496 N N . PRO A 1 185 ? -0.767 -6.064 -20.536 1.00 45.53 185 PRO A N 1
ATOM 1497 C CA . PRO A 1 185 ? -1.950 -6.196 -19.678 1.00 45.53 185 PRO A CA 1
ATOM 1498 C C . PRO A 1 185 ? -1.665 -6.655 -18.230 1.00 45.53 185 PRO A C 1
ATOM 1500 O O . PRO A 1 185 ? -2.553 -7.210 -17.586 1.00 45.53 185 PRO A O 1
ATOM 1503 N N . ALA A 1 186 ? -0.460 -6.448 -17.690 1.00 51.88 186 ALA A N 1
ATOM 1504 C CA . ALA A 1 186 ? 0.005 -7.147 -16.485 1.00 51.88 186 ALA A CA 1
ATOM 1505 C C . ALA A 1 186 ? 0.687 -6.221 -15.453 1.00 51.88 186 ALA A C 1
ATOM 1507 O O . ALA A 1 186 ? 1.852 -6.410 -15.108 1.00 51.88 186 ALA A O 1
ATOM 1508 N N . VAL A 1 187 ? -0.027 -5.201 -14.961 1.00 56.09 187 VAL A N 1
ATOM 1509 C CA . VAL A 1 187 ? 0.473 -4.285 -13.916 1.00 56.09 187 VAL A CA 1
ATOM 1510 C C . VAL A 1 187 ? -0.199 -4.593 -12.573 1.00 56.09 187 VAL A C 1
ATOM 1512 O O . VAL A 1 187 ? -1.415 -4.471 -12.442 1.00 56.09 187 VAL A O 1
ATOM 1515 N N . THR A 1 188 ? 0.593 -4.959 -11.566 1.00 58.59 188 THR A N 1
A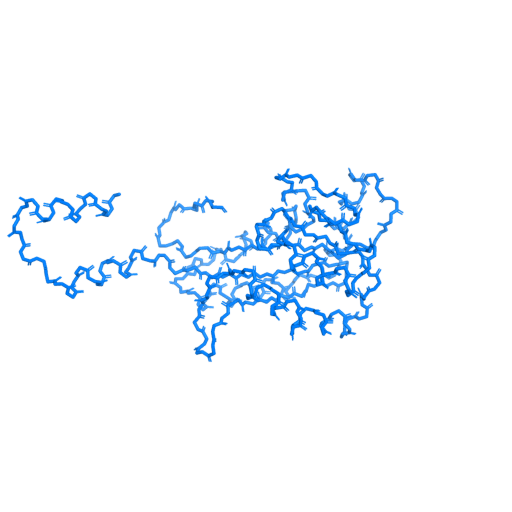TOM 1516 C CA . THR A 1 188 ? 0.253 -4.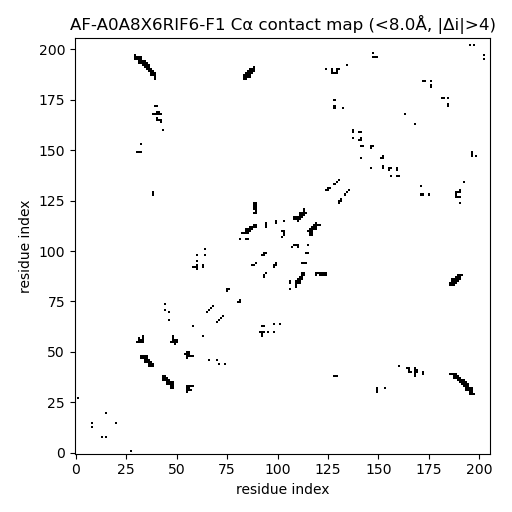808 -10.146 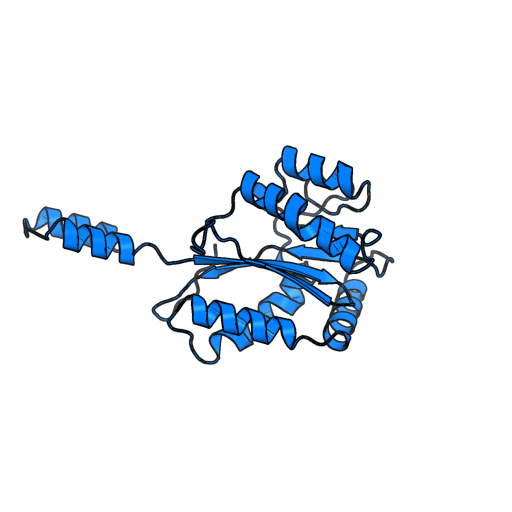1.00 58.59 188 THR A CA 1
ATOM 1517 C C . THR A 1 188 ? 0.341 -3.330 -9.791 1.00 58.59 188 THR A C 1
ATOM 1519 O O . THR A 1 188 ? 1.417 -2.736 -9.682 1.00 58.59 188 THR A O 1
ATOM 1522 N N . VAL A 1 189 ? -0.817 -2.710 -9.608 1.00 59.50 189 VAL A N 1
ATOM 1523 C CA . VAL A 1 189 ? -0.899 -1.296 -9.259 1.00 59.50 189 VAL A CA 1
ATOM 1524 C C . VAL A 1 189 ? -0.904 -1.161 -7.746 1.00 59.50 189 VAL A C 1
ATOM 1526 O O . VAL A 1 189 ? -1.724 -1.779 -7.065 1.00 59.50 189 VAL A O 1
ATOM 1529 N N . ILE A 1 190 ? -0.011 -0.324 -7.222 1.00 57.81 190 ILE A N 1
ATOM 1530 C CA . ILE A 1 190 ? 0.115 -0.030 -5.797 1.00 57.81 190 ILE A CA 1
ATOM 1531 C C . ILE A 1 190 ? -0.030 1.470 -5.565 1.00 57.81 190 ILE A C 1
ATOM 1533 O O . ILE A 1 190 ? 0.520 2.317 -6.262 1.00 57.81 190 ILE A O 1
ATOM 1537 N N . CYS A 1 191 ? -0.834 1.808 -4.571 1.00 54.19 191 CYS A N 1
ATOM 1538 C CA . CYS A 1 191 ? -1.088 3.164 -4.132 1.00 54.19 191 CYS A CA 1
ATOM 1539 C C . CYS A 1 191 ? -1.535 3.061 -2.681 1.00 54.19 191 CYS A C 1
ATOM 1541 O O . CYS A 1 191 ? -2.518 2.390 -2.364 1.00 54.19 191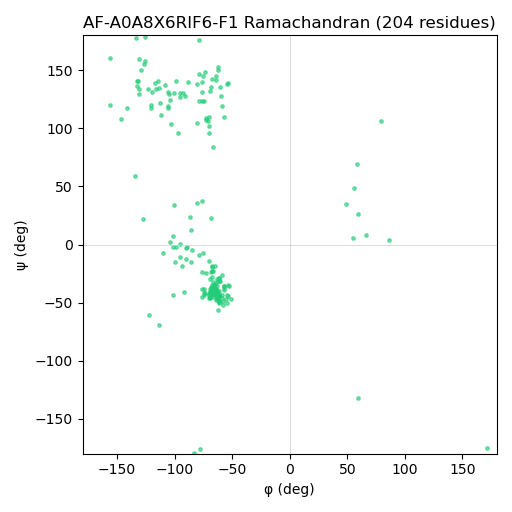 CYS A O 1
ATOM 1543 N N . GLN A 1 192 ? -0.784 3.705 -1.799 1.00 52.78 192 GLN A N 1
ATOM 1544 C CA . GLN A 1 192 ? -1.125 3.831 -0.390 1.00 52.78 192 GLN A CA 1
ATOM 1545 C C . GLN A 1 192 ? -2.372 4.714 -0.253 1.00 52.78 192 GLN A C 1
ATOM 1547 O O . GLN A 1 192 ? -2.504 5.710 -0.965 1.00 52.78 192 GLN A O 1
ATOM 1552 N N . LYS A 1 193 ? -3.278 4.405 0.686 1.00 57.03 193 LYS A N 1
ATOM 1553 C CA . LYS A 1 193 ? -4.315 5.368 1.073 1.00 57.03 193 LYS A CA 1
ATOM 1554 C C . LYS A 1 193 ? -4.596 5.343 2.565 1.00 57.03 193 LYS A C 1
ATOM 1556 O O . LYS A 1 193 ? -5.099 4.374 3.119 1.00 57.03 193 LYS A O 1
ATOM 1561 N N . SER A 1 194 ? -4.337 6.473 3.202 1.00 54.09 194 SER A N 1
ATOM 1562 C CA . SER A 1 194 ? -4.698 6.704 4.596 1.00 54.09 194 SER A CA 1
ATOM 1563 C C . SER A 1 194 ? -6.176 7.091 4.709 1.00 54.09 194 SER A C 1
ATOM 1565 O O . SER A 1 194 ? -6.677 7.883 3.906 1.00 54.09 194 SER A O 1
ATOM 1567 N N . TYR A 1 195 ? -6.880 6.550 5.705 1.00 56.47 195 TYR A N 1
ATOM 1568 C CA . TYR A 1 195 ? -8.245 6.943 6.059 1.00 56.47 195 TYR A CA 1
ATOM 1569 C C . TYR A 1 195 ? -8.254 7.601 7.445 1.00 56.47 195 TYR A C 1
ATOM 1571 O O . TYR A 1 195 ? -7.641 7.135 8.402 1.00 56.47 195 TYR A O 1
ATOM 1579 N N . LEU A 1 196 ? -8.955 8.725 7.558 1.00 50.00 196 LEU A N 1
ATOM 1580 C CA . LEU A 1 196 ? -9.082 9.474 8.808 1.00 50.00 196 LEU A CA 1
ATOM 1581 C C . LEU A 1 196 ? -10.405 9.130 9.495 1.00 50.00 196 LEU A C 1
ATOM 1583 O O . LEU A 1 196 ? -11.446 9.055 8.828 1.00 50.00 196 LEU A O 1
ATOM 1587 N N . LYS A 1 197 ? -10.390 9.008 10.828 1.00 46.94 197 LYS A N 1
ATOM 1588 C CA . LYS A 1 197 ? -11.606 9.092 11.641 1.00 46.94 197 LYS A CA 1
ATOM 1589 C C . LYS A 1 197 ? -12.094 10.540 11.618 1.00 46.94 197 LYS A C 1
ATOM 1591 O O . LYS A 1 197 ? -11.462 11.437 12.169 1.00 46.94 197 LYS A O 1
ATOM 1596 N N . SER A 1 198 ? -13.215 10.785 10.945 1.00 42.59 198 SER A N 1
ATOM 1597 C CA . SER A 1 198 ? -13.919 12.066 11.008 1.00 42.59 198 SER A CA 1
ATOM 1598 C C . SER A 1 198 ? -15.039 11.941 12.036 1.00 42.59 198 SER A C 1
ATOM 1600 O O . SER A 1 198 ? -16.140 11.498 11.715 1.00 42.59 198 SER A O 1
ATOM 1602 N N . ASN A 1 199 ? -14.774 12.368 13.272 1.00 41.81 199 ASN A N 1
ATOM 1603 C CA . ASN A 1 199 ? -15.853 12.833 14.135 1.00 41.81 199 ASN A CA 1
ATOM 1604 C C . ASN A 1 199 ? -16.315 14.175 13.543 1.00 41.81 199 ASN A C 1
ATOM 1606 O O . ASN A 1 199 ? -15.604 15.169 13.628 1.00 41.81 199 ASN A O 1
ATOM 1610 N N . ALA A 1 200 ? -17.479 14.177 12.893 1.00 35.91 200 ALA A N 1
ATOM 1611 C CA . ALA A 1 200 ? -18.135 15.319 12.246 1.00 35.91 200 ALA A CA 1
ATOM 1612 C C . ALA A 1 200 ? -17.619 15.747 10.844 1.00 35.91 200 ALA A C 1
ATOM 1614 O O . ALA A 1 200 ? -16.622 16.439 10.662 1.00 35.91 200 ALA A O 1
ATOM 1615 N N . THR A 1 201 ? -18.442 15.415 9.844 1.00 31.75 201 THR A N 1
ATOM 1616 C CA . THR A 1 201 ? -18.855 16.231 8.677 1.00 31.75 201 THR A CA 1
ATOM 1617 C C . THR A 1 201 ? -17.835 16.862 7.724 1.00 31.75 201 THR A C 1
ATOM 1619 O O . THR A 1 201 ? -18.257 17.557 6.797 1.00 31.75 201 THR A O 1
ATOM 1622 N N . ARG A 1 202 ? -16.526 16.625 7.830 1.00 28.61 202 ARG A N 1
ATOM 1623 C CA . ARG A 1 202 ? -15.593 17.126 6.809 1.00 28.61 202 ARG A CA 1
ATOM 1624 C C . ARG A 1 202 ? -14.413 16.191 6.599 1.00 28.61 202 ARG A C 1
ATOM 1626 O O . ARG A 1 202 ? -13.510 16.095 7.417 1.00 28.61 202 ARG A O 1
ATOM 1633 N N . LEU A 1 203 ? -14.441 15.523 5.451 1.00 34.16 203 LEU A N 1
ATOM 1634 C CA . LEU A 1 203 ? -13.325 14.771 4.894 1.00 34.16 203 LEU A CA 1
ATOM 1635 C C . LEU A 1 203 ? -12.259 15.782 4.445 1.00 34.16 203 LEU A C 1
ATOM 1637 O O . LEU A 1 203 ? -12.437 16.431 3.413 1.00 34.16 203 LEU A O 1
ATOM 1641 N N . SER A 1 204 ? -11.192 15.963 5.219 1.00 27.52 204 SER A N 1
ATOM 1642 C CA . SER A 1 204 ? -10.001 16.688 4.767 1.00 27.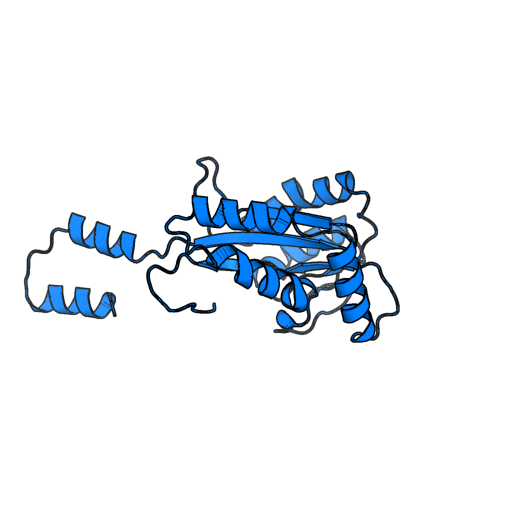52 204 SER A CA 1
ATOM 1643 C C . SER A 1 204 ? -9.028 15.732 4.080 1.00 27.52 204 SER A C 1
ATOM 1645 O O . SER A 1 204 ? -8.866 14.585 4.493 1.00 27.52 204 SER A O 1
ATOM 1647 N N . PHE A 1 205 ? -8.431 16.225 2.997 1.00 32.81 205 PHE A N 1
ATOM 1648 C CA . PHE A 1 205 ? -7.390 15.569 2.216 1.00 32.81 205 PHE A CA 1
ATOM 1649 C C . PHE A 1 205 ? -6.033 16.031 2.757 1.00 32.81 205 PHE A C 1
ATOM 1651 O O . PHE A 1 205 ? -5.837 17.238 2.904 1.00 32.81 205 PHE A O 1
ATOM 1658 N N . GLU A 1 206 ? -5.134 15.091 3.028 1.00 30.86 206 GLU A N 1
ATOM 1659 C CA . GLU A 1 206 ? -3.683 15.317 3.022 1.00 30.86 206 GLU A CA 1
ATOM 1660 C C . GLU A 1 206 ? -3.101 14.495 1.873 1.00 30.86 206 GLU A C 1
ATOM 1662 O O . GLU A 1 206 ? -3.551 13.333 1.716 1.00 30.86 206 GLU A O 1
#

pLDDT: mean 76.23, std 17.75, range [27.52, 97.0]

Solvent-accessible surface area (backbone atoms only — not comparable to full-atom values): 11906 Å² total; per-residue (Å²): 114,66,68,58,50,54,53,47,41,65,73,66,71,58,87,69,51,69,66,59,52,46,53,53,53,56,67,62,53,63,62,51,47,37,41,37,42,38,37,36,51,81,46,72,51,76,47,70,44,53,50,97,87,66,48,61,47,84,84,44,47,67,59,49,46,48,43,43,64,74,46,49,54,56,48,30,60,77,68,74,48,72,88,37,28,40,32,46,49,63,47,69,47,57,45,32,66,72,40,44,51,54,47,35,77,73,47,50,74,40,29,35,16,41,91,37,79,37,74,41,68,77,90,49,53,67,76,36,65,44,46,65,44,51,57,52,54,48,57,65,54,41,52,71,83,57,58,90,46,68,67,53,37,48,51,32,47,52,53,53,59,70,68,60,49,41,72,56,36,40,51,51,50,53,61,51,47,74,77,41,100,59,101,65,97,51,57,34,36,34,50,78,50,75,46,70,60,64,87,69,98,60,91,80,86,131

Organism: Trichonephila clavipes (NCBI:txid2585209)

Sequence (206 aa):
MIEQVVDLARQINLEVDNDDLQELLDSSSQEKLTVWCALWAGGIIGHFFKNDEGHNVTINGDRYRAMITNFFIPELNNHDVQELWFQQDGETCHTARATIDLLKDTLGDRLISRFGPVNWPPRSCNLTLLGYFLWGYVKSLVYADKPQTLDHLEDNIRCVIADIRPQMLEKSSKNWTSDWTTSEPAVTVICQKSYLKSNATRLSFE

Nearest PDB structures (foldseek):
  3k9k-assembly3_B  TM=8.210E-01  e=5.640E-03  Homo sapiens
  5b55-assembly1_B  TM=2.429E-01  e=9.971E-01  Fusobacterium nucleatum subsp. nucleatum ATCC 25586
  5b53-assembly1_A  TM=2.027E-01  e=9.389E-01  Fusobacterium nucleatum subsp. nucleatum ATCC 25586
  1w62-assembly1_A  TM=3.191E-01  e=8.700E+00  Trypanosoma cruzi strain CL Brener

Secondary structure (DSSP, 8-state):
-HHHHHHHHHHTT----HHHHHHHHHHHS--EEEEEEEEETTEEEEEE-B-TTS-B----HHHHHHHIIIIIHHHHHHTT-TTSEEE----HHHHSHHHHHHHHHHHTT-EEETTSSEEPPTT-GGGSHIIIIIHHHHHHHHTTT---SHHHHHHHHHHHHHT--HHHHHHHHHHHHHHSS-----EEEEEEEEEE--SSS-----